Protein AF-A0A950J4X8-F1 (afdb_monomer_lite)

pLDDT: mean 84.49, std 17.17, range [33.38, 98.62]

Secondary structure (DSSP, 8-state):
-----SSHHHHHHHHTSSS----------HHHHHHHHHHHHHHHHHHHHHHHHHHHHHHHHHHHHHHHHHHHHHHHHHHHHHHHHHHHHHHHHHHHHHHHHHHHHHHHHHHHHHHHHHHHHHHHHHHHTTTS-HHHHHHT-SSHHHHHHHHHHHHHHHHHHHHHHHHHHHHHHHHHHHHHHHHHHHHHHHHHHHHHHHHHHHHHHHHHHHHHHHHHHHHHHHHHHHHHHHHHHHHHHHHHHHHHHHHHHHHHHHHHHH-

Sequence (259 aa):
MPASRRHGCRIVIALGLAFFLSTRGGNASRLTERIREEQLRVEQNHHQLQERRAALRFARLRESDLSRQLSETNSAITGVNARLGELDGQVRVNQKRLTWNQVQLSAAQATLHRHNEAYRRRLVQIYEHSDVGYLSVLFGATSFAEFVERLHDLQLVVRADQKAIAERKAAEAAVRRVQAQLEGTQIELQGLAQQQQQARSQLQGLATERQQLVDVASQQRRQVAAEVAQLEELSAQEEANLESLIAQRQAELEAERAA

Foldseek 3Di:
DDDDDDPVVVVVVVVPPPPDDDDDDDPCPPLNVVLVVLVVVLVVLVVVVVVLVVVLVVLVVVLVVLVVVLVVLVVVLVVLVVVLVVLVVVLVVLVVLLVVLVVQLVVLVVQLVVLVVVLVVVVVVCVVCVVCDLVNQLVVDPDPVSNVVSVVVVVVVVVVSVVSVVSSVVSVVSNVVSVVSNVVSVVVSVVSVVVSVVSVVVSVVSVVVSVVSVVVSVVSVVVSVVVVVVSVVVSVVSVVVSVVSVVVVVVVVVVVVVD

Radius of gyration: 51.4 Å; chains: 1; bounding box: 107×33×144 Å

Structure (mmCIF, N/CA/C/O backbone):
data_AF-A0A950J4X8-F1
#
_entry.id   AF-A0A950J4X8-F1
#
loop_
_atom_site.group_PDB
_atom_site.id
_atom_site.type_symbol
_atom_site.label_atom_id
_atom_site.label_alt_id
_atom_site.label_comp_id
_atom_site.label_asym_id
_atom_site.label_entity_id
_atom_site.label_seq_id
_atom_site.pdbx_PDB_ins_code
_atom_site.Cartn_x
_atom_site.Cartn_y
_atom_site.Cartn_z
_atom_site.occupancy
_atom_site.B_iso_or_equiv
_atom_site.auth_seq_id
_atom_site.auth_comp_id
_atom_site.auth_asym_id
_atom_site.auth_atom_id
_atom_site.pdbx_PDB_model_num
ATOM 1 N N . MET A 1 1 ? -25.326 21.287 37.892 1.00 41.34 1 MET A N 1
ATOM 2 C CA . MET A 1 1 ? -25.781 20.905 39.245 1.00 41.34 1 MET A CA 1
ATOM 3 C C . MET A 1 1 ? -27.177 20.322 39.125 1.00 41.34 1 MET A C 1
ATOM 5 O O . MET A 1 1 ? -28.035 20.991 38.568 1.00 41.34 1 MET A O 1
ATOM 9 N N . PRO A 1 2 ? -27.385 19.092 39.603 1.00 39.09 2 PRO A N 1
ATOM 10 C CA . PRO A 1 2 ? -28.453 18.911 40.576 1.00 39.09 2 PRO A CA 1
ATOM 11 C C . PRO A 1 2 ? -27.957 18.157 41.813 1.00 39.09 2 PRO A C 1
ATOM 13 O O . PRO A 1 2 ? -26.962 17.433 41.793 1.00 39.09 2 PRO A O 1
ATOM 16 N N . ALA A 1 3 ? -28.631 18.442 42.918 1.00 36.78 3 ALA A N 1
ATOM 17 C CA . ALA A 1 3 ? -28.260 18.106 44.277 1.00 36.78 3 ALA A CA 1
ATOM 18 C C . ALA A 1 3 ? -28.295 16.592 44.529 1.00 36.78 3 ALA A C 1
ATOM 20 O O . ALA A 1 3 ? -29.340 16.023 44.819 1.00 36.78 3 ALA A O 1
ATOM 21 N N . SER A 1 4 ? -27.131 15.946 44.476 1.00 47.88 4 SER A N 1
ATOM 22 C CA . SER A 1 4 ? -26.916 14.671 45.158 1.00 47.88 4 SER A CA 1
ATOM 23 C C . SER A 1 4 ? -26.187 14.940 46.475 1.00 47.88 4 SER A C 1
ATOM 25 O O . SER A 1 4 ? -25.398 15.880 46.565 1.00 47.88 4 SER A O 1
ATOM 27 N N . ARG A 1 5 ? -26.423 14.078 47.472 1.00 45.03 5 ARG A N 1
ATOM 28 C CA . ARG A 1 5 ? -25.774 14.024 48.802 1.00 45.03 5 ARG A CA 1
ATOM 29 C C . ARG A 1 5 ? -26.434 14.823 49.929 1.00 45.03 5 ARG A C 1
ATOM 31 O O . ARG A 1 5 ? -25.806 15.702 50.507 1.00 45.03 5 ARG A O 1
ATOM 38 N N . ARG A 1 6 ? -27.647 14.435 50.344 1.00 40.56 6 ARG A N 1
ATOM 39 C CA . ARG A 1 6 ? -28.092 14.624 51.749 1.00 40.56 6 ARG A CA 1
ATOM 40 C C . ARG A 1 6 ? -28.848 13.437 52.375 1.00 40.56 6 ARG A C 1
ATOM 42 O O . ARG A 1 6 ? -29.170 13.514 53.555 1.00 40.56 6 ARG A O 1
ATOM 49 N N . HIS A 1 7 ? -29.072 12.330 51.659 1.00 39.16 7 HIS A N 1
ATOM 50 C CA . HIS A 1 7 ? -29.847 11.193 52.193 1.00 39.16 7 HIS A CA 1
ATOM 51 C C . HIS A 1 7 ? -29.020 10.207 53.040 1.00 39.16 7 HIS A C 1
ATOM 53 O O . HIS A 1 7 ? -29.495 9.761 54.078 1.00 39.16 7 HIS A O 1
ATOM 59 N N . GLY A 1 8 ? -27.738 9.990 52.718 1.00 36.47 8 GLY A N 1
ATOM 60 C CA . GLY A 1 8 ? -26.879 9.061 53.474 1.00 36.47 8 GLY A CA 1
ATOM 61 C C . GLY A 1 8 ? -26.581 9.461 54.929 1.00 36.47 8 GLY A C 1
ATOM 62 O O . GLY A 1 8 ? -26.205 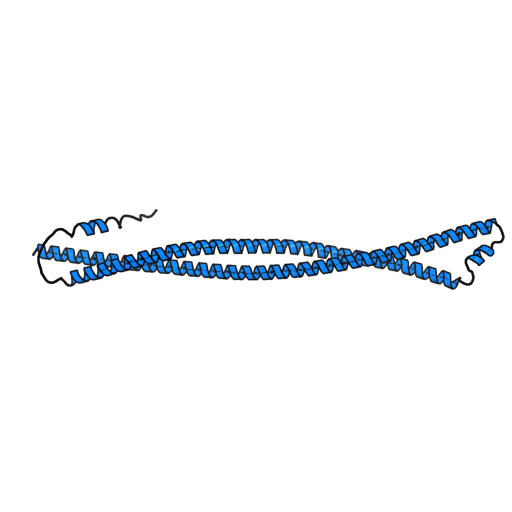8.613 55.726 1.00 36.47 8 GLY A O 1
ATOM 63 N N . CYS A 1 9 ? -26.776 10.731 55.305 1.00 36.50 9 CYS A N 1
ATOM 64 C CA . CYS A 1 9 ? -26.519 11.204 56.674 1.00 36.50 9 CYS A CA 1
ATOM 65 C C . CYS A 1 9 ? -27.763 11.136 57.580 1.00 36.50 9 CYS A C 1
ATOM 67 O O . CYS A 1 9 ? -27.643 11.189 58.798 1.00 36.50 9 CYS A O 1
ATOM 69 N N . ARG A 1 10 ? -28.969 10.999 57.010 1.00 39.78 10 ARG A N 1
ATOM 70 C CA . ARG A 1 10 ? -30.214 10.913 57.794 1.00 39.78 10 ARG A CA 1
ATOM 71 C C . ARG A 1 10 ? -30.507 9.490 58.278 1.00 39.78 10 ARG A C 1
ATOM 73 O O . ARG A 1 10 ? -31.061 9.330 59.359 1.00 39.78 10 ARG A O 1
ATOM 80 N N . ILE A 1 11 ? -30.052 8.477 57.541 1.00 44.75 11 ILE A N 1
ATOM 81 C CA . ILE A 1 11 ? -30.298 7.059 57.849 1.00 44.75 11 ILE A CA 1
ATOM 82 C C . ILE A 1 11 ? -29.459 6.584 59.051 1.00 44.75 11 ILE A C 1
ATOM 84 O O . ILE A 1 11 ? -29.978 5.916 59.941 1.00 44.75 11 ILE A O 1
ATOM 88 N N . VAL A 1 12 ? -28.196 7.016 59.167 1.00 39.81 12 VAL A N 1
ATOM 89 C CA . VAL A 1 12 ? -27.338 6.670 60.323 1.00 39.81 12 VAL A CA 1
ATOM 90 C C . VAL A 1 12 ? -27.841 7.313 61.626 1.00 39.81 12 VAL A C 1
ATOM 92 O O . VAL A 1 12 ? -27.686 6.741 62.701 1.00 39.81 12 VAL A O 1
ATOM 95 N N . ILE A 1 13 ? -28.509 8.469 61.543 1.00 40.69 13 ILE A N 1
ATOM 96 C CA . ILE A 1 13 ? -29.067 9.156 62.718 1.00 40.69 13 ILE A CA 1
ATOM 97 C C . ILE A 1 13 ? -30.374 8.488 63.191 1.00 40.69 13 ILE A C 1
ATOM 99 O O . ILE A 1 13 ? -30.638 8.463 64.391 1.00 40.69 13 ILE A O 1
ATOM 103 N N . ALA A 1 14 ? -31.149 7.867 62.293 1.00 40.12 14 ALA A N 1
ATOM 104 C CA . ALA A 1 14 ? -32.332 7.084 62.670 1.00 40.12 14 ALA A CA 1
ATOM 105 C C . ALA A 1 14 ? -31.977 5.712 63.284 1.00 40.12 14 ALA A C 1
ATOM 107 O O . ALA A 1 14 ? -32.689 5.231 64.163 1.00 40.12 14 ALA A O 1
ATOM 108 N N . LEU A 1 15 ? -30.845 5.116 62.888 1.00 44.84 15 LEU A N 1
ATOM 109 C CA . LEU A 1 15 ? -30.323 3.858 63.449 1.00 44.84 15 LEU A CA 1
ATOM 110 C C . LEU A 1 15 ? -29.831 3.986 64.906 1.00 44.84 15 LEU A C 1
ATOM 112 O O . LEU A 1 15 ? -29.863 3.009 65.649 1.00 44.84 15 LEU A O 1
ATOM 116 N N . GLY A 1 16 ? -29.409 5.178 65.342 1.00 33.38 16 GLY A N 1
ATOM 117 C CA . GLY A 1 16 ? -28.870 5.408 66.692 1.00 33.38 16 GLY A CA 1
ATOM 118 C C . GLY A 1 16 ? -29.904 5.677 67.795 1.00 33.38 16 GLY A C 1
ATOM 119 O O . GLY A 1 16 ? -29.556 5.623 68.972 1.00 33.38 16 GLY A O 1
ATOM 120 N N . LEU A 1 17 ? -31.166 5.961 67.456 1.00 41.16 17 LEU A N 1
ATOM 121 C CA . LEU A 1 17 ? -32.174 6.445 68.418 1.00 41.16 17 LEU A CA 1
ATOM 122 C C . LEU A 1 17 ? -33.178 5.384 68.903 1.00 41.16 17 LEU A C 1
ATOM 124 O O . LEU A 1 17 ? -34.035 5.696 69.724 1.00 41.16 17 LEU A O 1
ATOM 128 N N . ALA A 1 18 ? -33.053 4.128 68.464 1.00 42.84 18 ALA A N 1
ATOM 129 C CA . ALA A 1 18 ? -33.947 3.036 68.873 1.00 42.84 18 ALA A CA 1
ATOM 130 C C . ALA A 1 18 ? -33.337 2.050 69.894 1.00 42.84 18 ALA A C 1
ATOM 132 O O . ALA A 1 18 ? -33.995 1.082 70.267 1.00 42.84 18 ALA A O 1
ATOM 133 N N . PHE A 1 19 ? -32.103 2.271 70.371 1.00 43.78 19 PHE A N 1
ATOM 134 C CA . PHE A 1 19 ? -31.418 1.337 71.285 1.00 43.78 19 PHE A CA 1
ATOM 135 C C . PHE A 1 19 ? -31.607 1.640 72.786 1.00 43.78 19 PHE A C 1
ATOM 137 O O . PHE A 1 19 ? -31.024 0.969 73.632 1.00 43.78 19 PHE A O 1
ATOM 144 N N . PHE A 1 20 ? -32.433 2.618 73.165 1.00 39.16 20 PHE A N 1
ATOM 145 C CA . PHE A 1 20 ? -32.646 2.947 74.579 1.00 39.16 20 PHE A CA 1
ATOM 146 C C . PHE A 1 20 ? -34.130 2.950 74.941 1.00 39.16 20 PHE A C 1
ATOM 148 O O . PHE A 1 20 ? -34.735 4.007 75.031 1.00 39.16 20 PHE A O 1
ATOM 155 N N . LEU A 1 21 ? -34.720 1.769 75.153 1.00 37.28 21 LEU A N 1
ATOM 156 C CA . LEU A 1 21 ? -35.799 1.571 76.133 1.00 37.28 21 LEU A CA 1
ATOM 157 C C . LEU A 1 21 ? -36.045 0.074 76.367 1.00 37.28 21 LEU A C 1
ATOM 159 O O . LEU A 1 21 ? -36.398 -0.687 75.469 1.00 37.28 21 LEU A O 1
ATOM 163 N N . SER A 1 22 ? -35.801 -0.331 77.608 1.00 37.25 22 SER A N 1
ATOM 164 C CA . SER A 1 22 ? -35.822 -1.701 78.104 1.00 37.25 22 SER A CA 1
ATOM 165 C C . SER A 1 22 ? -37.237 -2.251 78.327 1.00 37.25 22 SER A C 1
ATOM 167 O O . SER A 1 22 ? -38.102 -1.557 78.853 1.00 37.25 22 SER A O 1
ATOM 169 N N . THR A 1 23 ? -37.356 -3.573 78.132 1.00 37.03 23 THR A N 1
ATOM 170 C CA . THR A 1 23 ? -38.399 -4.511 78.624 1.00 37.03 23 THR A CA 1
ATOM 171 C C . THR A 1 23 ? -39.758 -4.419 77.906 1.00 37.03 23 THR A C 1
ATOM 173 O O . THR A 1 23 ? -40.231 -3.335 77.617 1.00 37.03 23 THR A O 1
ATOM 176 N N . ARG A 1 24 ? -40.459 -5.505 77.548 1.00 39.12 24 ARG A N 1
ATOM 177 C CA . ARG A 1 24 ? -40.736 -6.765 78.264 1.00 39.12 24 ARG A CA 1
ATOM 178 C C . ARG A 1 24 ? -41.285 -7.798 77.256 1.00 39.12 24 ARG A C 1
ATOM 180 O O . ARG A 1 24 ? -41.855 -7.408 76.245 1.00 39.12 24 ARG A O 1
ATOM 187 N N . GLY A 1 25 ? -41.102 -9.096 77.518 1.00 45.22 25 GLY A N 1
ATOM 188 C CA . GLY A 1 25 ? -41.532 -10.182 76.626 1.00 45.22 25 GLY A CA 1
ATOM 189 C C . GLY A 1 25 ? -43.022 -10.132 76.268 1.00 45.22 25 GLY A C 1
ATOM 190 O O . GLY A 1 25 ? -43.878 -10.191 77.144 1.00 45.22 25 GLY A O 1
ATOM 191 N N . GLY A 1 26 ? -43.302 -10.060 74.971 1.00 38.25 26 GLY A N 1
ATOM 192 C CA . GLY A 1 26 ? -44.616 -10.178 74.350 1.00 38.25 26 GLY A CA 1
ATOM 193 C C . GLY A 1 26 ? -44.391 -10.557 72.889 1.00 38.25 26 GLY A C 1
ATOM 194 O O . GLY A 1 26 ? -43.431 -10.075 72.291 1.00 38.25 26 GLY A O 1
ATOM 195 N N . ASN A 1 27 ? -45.196 -11.488 72.367 1.00 48.16 27 ASN A N 1
ATOM 196 C CA . ASN A 1 27 ? -45.079 -12.076 71.027 1.00 48.16 27 ASN A CA 1
ATOM 197 C C . ASN A 1 27 ? -44.577 -11.065 69.988 1.00 48.16 27 ASN A C 1
ATOM 199 O O . ASN A 1 27 ? -45.189 -10.009 69.831 1.00 48.16 27 ASN A O 1
ATOM 203 N N . ALA A 1 28 ? -43.494 -11.395 69.277 1.00 52.66 28 ALA A N 1
ATOM 204 C CA . ALA A 1 28 ? -43.032 -10.586 68.156 1.00 52.66 28 ALA A CA 1
ATOM 205 C C . ALA A 1 28 ? -44.223 -10.331 67.217 1.00 52.66 28 ALA A C 1
ATOM 207 O O . ALA A 1 28 ? -44.819 -11.273 66.689 1.00 52.66 28 ALA A O 1
ATOM 208 N N . SER A 1 29 ? -44.636 -9.068 67.069 1.00 69.81 29 SER A N 1
ATOM 209 C CA . SER A 1 29 ? -45.733 -8.736 66.162 1.00 69.81 29 SER A CA 1
ATOM 210 C C . SER A 1 29 ? -45.316 -9.118 64.740 1.00 69.81 29 SER A C 1
ATOM 212 O O . SER A 1 29 ? -44.151 -8.956 64.370 1.00 69.81 29 SER A O 1
ATOM 214 N N . ARG A 1 30 ? -46.252 -9.611 63.915 1.00 78.00 30 ARG A N 1
ATOM 215 C CA . ARG A 1 30 ? -45.976 -9.986 62.510 1.00 78.00 30 ARG A CA 1
ATOM 216 C C . ARG A 1 30 ? -45.266 -8.871 61.725 1.00 78.00 30 ARG A C 1
ATOM 218 O O . ARG A 1 30 ? -44.501 -9.162 60.812 1.00 78.00 30 ARG A O 1
ATOM 225 N N . LEU A 1 31 ? -45.508 -7.607 62.085 1.00 77.50 31 LEU A N 1
ATOM 226 C CA . LEU A 1 31 ? -44.865 -6.440 61.481 1.00 77.50 31 LEU A CA 1
ATOM 227 C C . LEU A 1 31 ? -43.379 -6.318 61.861 1.00 77.50 31 LEU A C 1
ATOM 229 O O . LEU A 1 31 ? -42.562 -5.958 61.021 1.00 77.50 31 LEU A O 1
ATOM 233 N N . THR A 1 32 ? -43.014 -6.673 63.096 1.00 79.88 32 THR A N 1
ATOM 234 C CA . THR A 1 32 ? -41.618 -6.657 63.564 1.00 79.88 32 THR A CA 1
ATOM 235 C C . THR A 1 32 ? -40.780 -7.713 62.839 1.00 79.88 32 THR A C 1
ATOM 237 O O . THR A 1 32 ? -39.649 -7.432 62.450 1.00 79.88 32 THR A O 1
ATOM 240 N N . GLU A 1 33 ? -41.351 -8.894 62.586 1.00 84.75 33 GLU A N 1
ATOM 241 C CA . GLU A 1 33 ? -40.681 -9.945 61.808 1.00 84.75 33 GLU A CA 1
ATOM 242 C C . GLU A 1 33 ? -40.478 -9.520 60.343 1.00 84.75 33 GLU A C 1
ATOM 244 O O . GLU A 1 33 ? -39.385 -9.669 59.803 1.00 84.75 33 GLU A O 1
ATOM 249 N N . ARG A 1 34 ? -41.487 -8.882 59.727 1.00 83.56 34 ARG A N 1
ATOM 250 C CA . ARG A 1 34 ? -41.388 -8.316 58.368 1.00 83.56 34 ARG A CA 1
ATOM 251 C C . ARG A 1 34 ? -40.330 -7.224 58.240 1.00 83.56 34 ARG A C 1
ATOM 253 O O . ARG A 1 34 ? -39.606 -7.202 57.252 1.00 83.56 34 ARG A O 1
ATOM 260 N N . ILE A 1 35 ? -40.231 -6.325 59.222 1.00 82.75 35 ILE A N 1
ATOM 261 C CA . ILE A 1 35 ? -39.172 -5.303 59.250 1.00 82.75 35 ILE A CA 1
ATOM 262 C C . ILE A 1 35 ? -37.802 -5.976 59.301 1.00 82.75 35 ILE A C 1
ATOM 264 O O . ILE A 1 35 ? -36.888 -5.545 58.609 1.00 82.75 35 ILE A O 1
ATOM 268 N N . ARG A 1 36 ? -37.659 -7.047 60.086 1.00 86.38 36 ARG A N 1
ATOM 269 C CA . ARG A 1 36 ? -36.400 -7.785 60.214 1.00 86.38 36 ARG A CA 1
ATOM 270 C C . ARG A 1 36 ? -36.016 -8.507 58.920 1.00 86.38 36 ARG A C 1
ATOM 272 O O . ARG A 1 36 ? -34.855 -8.456 58.526 1.00 86.38 36 ARG A O 1
ATOM 279 N N . GLU A 1 37 ? -36.982 -9.132 58.247 1.00 87.06 37 GLU A N 1
ATOM 280 C CA . GLU A 1 37 ? -36.783 -9.719 56.915 1.00 87.06 37 GLU A CA 1
ATOM 281 C C . GLU A 1 37 ? -36.373 -8.665 55.882 1.00 87.06 37 GLU A C 1
ATOM 283 O O . GLU A 1 37 ? -35.403 -8.878 55.159 1.00 87.06 37 GLU A O 1
ATOM 288 N N . GLU A 1 38 ? -37.062 -7.520 55.822 1.00 82.19 38 GLU A N 1
ATOM 289 C CA . GLU A 1 38 ? -36.707 -6.455 54.876 1.00 82.19 38 GLU A CA 1
ATOM 290 C C . GLU A 1 38 ? -35.364 -5.793 55.210 1.00 82.19 38 GLU A C 1
ATOM 292 O O . GLU A 1 38 ? -34.608 -5.460 54.305 1.00 82.19 38 GLU A O 1
ATOM 297 N N . GLN A 1 39 ? -34.990 -5.677 56.488 1.00 81.62 39 GLN A N 1
ATOM 298 C CA . GLN A 1 39 ? -33.644 -5.237 56.874 1.00 81.62 39 GLN A CA 1
ATOM 299 C C . GLN A 1 39 ? -32.563 -6.186 56.350 1.00 81.62 39 GLN A C 1
ATOM 301 O O . GLN A 1 39 ? -31.569 -5.725 55.791 1.00 81.62 39 GLN A O 1
ATOM 306 N N . LEU A 1 40 ? -32.770 -7.500 56.486 1.00 87.69 40 LEU A N 1
ATOM 307 C CA . LEU A 1 40 ? -31.851 -8.503 55.945 1.00 87.69 40 LEU A CA 1
ATOM 308 C C . LEU A 1 40 ? -31.780 -8.437 54.415 1.00 87.69 40 LEU A C 1
ATOM 310 O O . LEU A 1 40 ? -30.692 -8.571 53.859 1.00 87.69 40 LEU A O 1
ATOM 314 N N . ARG A 1 41 ? -32.907 -8.203 53.729 1.00 83.62 41 ARG A N 1
ATOM 315 C CA . ARG A 1 41 ? -32.927 -8.018 52.268 1.00 83.62 41 ARG A CA 1
ATOM 316 C C . ARG A 1 41 ? -32.150 -6.784 51.838 1.00 83.62 41 ARG A C 1
ATOM 318 O O . ARG A 1 41 ? -31.281 -6.907 50.983 1.00 83.62 41 ARG A O 1
ATOM 325 N N . VAL A 1 42 ? -32.381 -5.641 52.483 1.00 82.12 42 VAL A N 1
ATOM 326 C CA . VAL A 1 42 ? -31.643 -4.401 52.208 1.00 82.12 42 VAL A CA 1
ATOM 327 C C . VAL A 1 42 ? -30.146 -4.588 52.461 1.00 82.12 42 VAL A C 1
ATOM 329 O O . VAL A 1 42 ? -29.331 -4.138 51.659 1.00 82.12 42 VAL A O 1
ATOM 332 N N . GLU A 1 43 ? -29.752 -5.287 53.528 1.00 84.38 43 GLU A N 1
ATOM 333 C CA . GLU A 1 43 ? -28.340 -5.569 53.818 1.00 84.38 43 GLU A CA 1
ATOM 334 C C . GLU A 1 43 ? -27.707 -6.494 52.761 1.00 84.38 43 GLU A C 1
ATOM 336 O O . GLU A 1 43 ? -26.610 -6.215 52.264 1.00 84.38 43 GLU A O 1
ATOM 341 N N . GLN A 1 44 ? -28.418 -7.549 52.346 1.00 84.00 44 GLN A N 1
ATOM 342 C CA . GLN A 1 44 ? -27.997 -8.433 51.252 1.00 84.00 44 GLN A CA 1
ATOM 343 C C . GLN A 1 44 ? -27.872 -7.681 49.925 1.00 84.00 44 GLN A C 1
ATOM 345 O O . GLN A 1 44 ? -26.870 -7.838 49.224 1.00 84.00 44 GLN A O 1
ATOM 350 N N . ASN A 1 45 ? -28.850 -6.840 49.592 1.00 81.31 45 ASN A N 1
ATOM 351 C CA . ASN A 1 45 ? -28.820 -6.014 48.395 1.00 81.31 45 ASN A CA 1
ATOM 352 C C . ASN A 1 45 ? -27.644 -5.036 48.460 1.00 81.31 45 ASN A C 1
ATOM 354 O O . ASN A 1 45 ? -26.869 -4.949 47.515 1.00 81.31 45 ASN A O 1
ATOM 358 N N . HIS A 1 46 ? -27.392 -4.406 49.611 1.00 78.69 46 HIS A N 1
ATOM 359 C CA . HIS A 1 46 ? -26.245 -3.519 49.789 1.00 78.69 46 HIS A CA 1
ATOM 360 C C . HIS A 1 46 ? -24.907 -4.235 49.557 1.00 78.69 46 HIS A C 1
ATOM 362 O O . HIS A 1 46 ? -24.023 -3.689 48.889 1.00 78.69 46 HIS A O 1
ATOM 368 N N . HIS A 1 47 ? -24.764 -5.470 50.048 1.00 85.50 47 HIS A N 1
ATOM 369 C CA . HIS A 1 47 ? -23.589 -6.298 49.775 1.00 85.50 47 HIS A CA 1
ATOM 370 C C . HIS A 1 47 ? -23.447 -6.597 48.274 1.00 85.50 47 HIS A C 1
ATOM 372 O O . HIS A 1 47 ? -22.390 -6.347 47.689 1.00 85.50 47 HIS A O 1
ATOM 378 N N . GLN A 1 48 ? -24.524 -7.042 47.619 1.00 80.31 48 GLN A N 1
ATOM 379 C CA . GLN A 1 48 ? -24.540 -7.280 46.171 1.00 80.31 48 GLN A CA 1
ATOM 380 C C . GLN A 1 48 ? -24.200 -6.009 45.381 1.00 80.31 48 GLN A C 1
ATOM 382 O O . GLN A 1 48 ? -23.447 -6.054 44.409 1.00 80.31 48 GLN A O 1
ATOM 387 N N . LEU A 1 49 ? -24.687 -4.850 45.815 1.00 79.00 49 LEU A N 1
ATOM 388 C CA . LEU A 1 49 ? -24.442 -3.561 45.179 1.00 79.00 49 LEU A CA 1
ATOM 389 C C . LEU A 1 49 ? -22.974 -3.139 45.330 1.00 79.00 49 LEU A C 1
ATOM 391 O O . LEU A 1 49 ? -22.389 -2.588 44.394 1.00 79.00 49 LEU A O 1
ATOM 395 N N . GLN A 1 50 ? -22.332 -3.439 46.463 1.00 82.81 50 GLN A N 1
ATOM 396 C CA . GLN A 1 50 ? -20.892 -3.234 46.644 1.00 82.81 50 GLN A CA 1
ATOM 397 C C . GLN A 1 50 ? -20.053 -4.143 45.734 1.00 82.81 50 GLN A C 1
ATOM 399 O O . GLN A 1 50 ? -19.134 -3.647 45.069 1.00 82.81 50 GLN A O 1
ATOM 404 N N . GLU A 1 51 ? -20.384 -5.433 45.645 1.00 84.00 51 GLU A N 1
ATOM 405 C CA . GLU A 1 51 ? -19.723 -6.381 44.736 1.00 84.00 51 GLU A CA 1
ATOM 406 C C . GLU A 1 51 ? -19.884 -5.957 43.272 1.00 84.00 51 GLU A C 1
ATOM 408 O O . GLU A 1 51 ? -18.912 -5.888 42.514 1.00 84.00 51 GLU A O 1
ATOM 413 N N . ARG A 1 52 ? -21.098 -5.568 42.876 1.00 79.81 52 ARG A N 1
ATOM 414 C CA . ARG A 1 52 ? -21.400 -5.093 41.521 1.00 79.81 52 ARG A CA 1
ATOM 415 C C . ARG A 1 52 ? -20.706 -3.775 41.210 1.00 79.81 52 ARG A C 1
ATOM 417 O O . ARG A 1 52 ? -20.157 -3.620 40.122 1.00 79.81 52 ARG A O 1
ATOM 424 N N . ARG A 1 53 ? -20.606 -2.852 42.172 1.00 77.69 53 ARG A N 1
ATOM 425 C CA . ARG A 1 53 ? -19.778 -1.639 42.034 1.00 77.69 53 ARG A CA 1
ATOM 426 C C . ARG A 1 53 ? -18.301 -1.973 41.840 1.00 77.69 53 ARG A C 1
ATOM 428 O O . ARG A 1 53 ? -17.619 -1.251 41.114 1.00 77.69 53 ARG A O 1
ATOM 435 N N . ALA A 1 54 ? -17.789 -3.034 42.463 1.00 84.06 54 ALA A N 1
ATOM 436 C CA . ALA A 1 54 ? -16.430 -3.505 42.209 1.00 84.06 54 ALA A CA 1
ATOM 437 C C . ALA A 1 54 ? -16.288 -4.073 40.790 1.00 84.06 54 ALA A C 1
ATOM 439 O O . ALA A 1 54 ? -15.394 -3.640 40.062 1.00 84.06 54 ALA A O 1
ATOM 440 N N . ALA A 1 55 ? -17.204 -4.946 40.362 1.00 80.44 55 ALA A N 1
ATOM 441 C CA . ALA A 1 55 ? -17.252 -5.472 38.996 1.00 80.44 55 ALA A CA 1
ATOM 442 C C . ALA A 1 55 ? -17.329 -4.349 37.944 1.00 80.44 55 ALA A C 1
ATOM 444 O O . ALA A 1 55 ? -16.638 -4.390 36.928 1.00 80.44 55 ALA A O 1
ATOM 445 N N . LEU A 1 56 ? -18.075 -3.283 38.234 1.00 79.38 56 LEU A N 1
ATOM 446 C CA . LEU A 1 56 ? -18.177 -2.104 37.382 1.00 79.38 56 LEU A CA 1
ATOM 447 C C . LEU A 1 56 ? -16.859 -1.340 37.246 1.00 79.38 56 LEU A C 1
ATOM 449 O O . LEU A 1 56 ? -16.526 -0.863 36.162 1.00 79.38 56 LEU A O 1
ATOM 453 N N . ARG A 1 57 ? -16.085 -1.218 38.332 1.00 82.12 57 ARG A N 1
ATOM 454 C CA . ARG A 1 57 ? -14.742 -0.624 38.261 1.00 82.12 57 ARG A CA 1
ATOM 455 C C . ARG A 1 57 ? -13.847 -1.433 37.325 1.00 82.12 57 ARG A C 1
ATOM 457 O O . ARG A 1 57 ? -13.171 -0.840 36.489 1.00 82.12 57 ARG A O 1
ATOM 464 N N . PHE A 1 58 ? -13.893 -2.763 37.404 1.00 83.19 58 PHE A N 1
ATOM 465 C CA . PHE A 1 58 ? -13.167 -3.630 36.472 1.00 83.19 58 PHE A CA 1
ATOM 466 C C . PHE A 1 58 ? -13.664 -3.491 35.030 1.00 83.19 58 PHE A C 1
ATOM 468 O O . PHE A 1 58 ? -12.852 -3.444 34.108 1.00 83.19 58 PHE A O 1
ATOM 475 N N . ALA A 1 59 ? -14.975 -3.367 34.819 1.00 83.19 59 ALA A N 1
ATOM 476 C CA . ALA A 1 59 ? -15.540 -3.141 33.494 1.00 83.19 59 ALA A CA 1
ATOM 477 C C . ALA A 1 59 ? -15.079 -1.803 32.885 1.00 83.19 59 ALA A C 1
ATOM 479 O O . ALA A 1 59 ? -14.699 -1.767 31.719 1.00 83.19 59 ALA A O 1
ATOM 480 N N . ARG A 1 60 ? -15.005 -0.727 33.682 1.00 80.94 60 ARG A N 1
ATOM 481 C CA . ARG A 1 60 ? -14.454 0.572 33.244 1.00 80.94 60 ARG A CA 1
ATOM 482 C C . ARG A 1 60 ? -12.973 0.495 32.871 1.00 80.94 60 ARG A C 1
ATOM 484 O O . ARG A 1 60 ? -12.548 1.130 31.912 1.00 80.94 60 ARG A O 1
ATOM 491 N N . LEU A 1 61 ? -12.180 -0.288 33.607 1.00 87.44 61 LEU A N 1
ATOM 492 C CA . LEU A 1 61 ? -10.777 -0.525 33.248 1.00 87.44 61 LEU A CA 1
ATOM 493 C C . LEU A 1 61 ? -10.660 -1.273 31.913 1.00 87.44 61 LEU A C 1
ATOM 495 O O . LEU A 1 61 ? -9.833 -0.904 31.083 1.00 87.44 61 LEU A O 1
ATOM 499 N N . ARG A 1 62 ? -11.518 -2.273 31.673 1.00 87.44 62 ARG A N 1
ATOM 500 C CA . ARG A 1 62 ? -11.585 -2.968 30.376 1.00 87.44 62 ARG A CA 1
ATOM 501 C C . ARG A 1 62 ? -12.001 -2.037 29.241 1.00 87.44 62 ARG A C 1
ATOM 503 O O . ARG A 1 62 ? -11.407 -2.105 28.175 1.00 87.44 62 ARG A O 1
ATOM 510 N N . GLU A 1 63 ? -12.960 -1.142 29.466 1.00 86.62 63 GLU A N 1
ATOM 511 C CA . GLU A 1 63 ? -13.358 -0.134 28.475 1.00 86.62 63 GLU A CA 1
ATOM 512 C C . GLU A 1 63 ? -12.187 0.793 28.109 1.00 86.62 63 GLU A C 1
ATOM 514 O O . GLU A 1 63 ? -11.954 1.067 26.932 1.00 86.62 63 GLU A O 1
ATOM 519 N N . SER A 1 64 ? -11.402 1.225 29.103 1.00 89.12 64 SER A N 1
ATOM 520 C CA . SER A 1 64 ? -10.182 2.003 28.864 1.00 89.12 64 SER A CA 1
ATOM 521 C C . SER A 1 64 ? -9.162 1.230 28.024 1.00 89.12 64 SER A C 1
ATOM 523 O O . SER A 1 64 ? -8.541 1.812 27.135 1.00 89.12 64 SER A O 1
ATOM 525 N N . ASP A 1 65 ? -8.977 -0.064 28.291 1.00 92.88 65 ASP A N 1
ATOM 526 C CA . ASP A 1 65 ? -8.060 -0.898 27.514 1.00 92.88 65 ASP A CA 1
ATOM 527 C C . ASP A 1 65 ? -8.552 -1.109 26.074 1.00 92.88 65 ASP A C 1
ATOM 529 O O . ASP A 1 65 ? -7.785 -0.927 25.134 1.00 92.88 65 ASP A O 1
ATOM 533 N N . LEU A 1 66 ? -9.847 -1.374 25.875 1.00 93.81 66 LEU A N 1
ATOM 534 C CA . LEU A 1 66 ? -10.450 -1.470 24.540 1.00 93.81 66 LEU A CA 1
ATOM 535 C C . LEU A 1 66 ? -10.328 -0.161 23.753 1.00 93.81 66 LEU A C 1
ATOM 537 O O . LEU A 1 66 ? -10.060 -0.184 22.555 1.00 93.81 66 LEU A O 1
ATOM 541 N N . SER A 1 67 ? -10.490 0.986 24.416 1.00 91.69 67 SER A N 1
ATOM 542 C CA . SER A 1 67 ? -10.292 2.302 23.799 1.00 91.69 67 SER A CA 1
ATOM 543 C C . SER A 1 67 ? -8.844 2.498 23.334 1.00 91.69 67 SER A C 1
ATOM 545 O O . SER A 1 67 ? -8.602 2.966 22.217 1.00 91.69 67 SER A O 1
ATOM 547 N N . ARG A 1 68 ? -7.870 2.072 24.150 1.00 96.38 68 ARG A N 1
ATOM 548 C CA . ARG A 1 68 ? -6.449 2.073 23.778 1.00 96.38 68 ARG A CA 1
ATOM 549 C C . ARG A 1 68 ? -6.196 1.169 22.569 1.00 96.38 68 ARG A C 1
ATOM 551 O O . ARG A 1 68 ? -5.611 1.638 21.597 1.00 96.38 68 ARG A O 1
ATOM 558 N N . GLN A 1 69 ? -6.691 -0.069 22.595 1.00 96.88 69 GLN A N 1
ATOM 559 C CA . GLN A 1 69 ? -6.562 -1.010 21.477 1.00 96.88 69 GLN A CA 1
ATOM 560 C C . GLN A 1 69 ? -7.182 -0.441 20.191 1.00 96.88 69 GLN A C 1
ATOM 562 O O . GLN A 1 69 ? -6.533 -0.426 19.152 1.00 96.88 69 GLN A O 1
ATOM 567 N N . LEU A 1 70 ? -8.384 0.146 20.259 1.00 96.75 70 LEU A N 1
ATOM 568 C CA . LEU A 1 70 ? -9.015 0.816 19.114 1.00 96.75 70 LEU A CA 1
ATOM 569 C C . LEU A 1 70 ? -8.163 1.963 18.555 1.00 96.75 70 LEU A C 1
ATOM 571 O O . LEU A 1 70 ? -8.075 2.127 17.337 1.00 96.75 70 LEU A O 1
ATOM 575 N N . SER A 1 71 ? -7.547 2.768 19.422 1.00 97.25 71 SER A N 1
ATOM 576 C CA . SER A 1 71 ? -6.641 3.847 19.013 1.00 97.25 71 SER A CA 1
ATOM 577 C C . SER A 1 71 ? -5.398 3.309 18.293 1.00 97.25 71 SER A C 1
ATOM 579 O O . SER A 1 71 ? -5.013 3.824 17.239 1.00 97.25 71 SER A O 1
ATOM 581 N N . GLU A 1 72 ? -4.812 2.230 18.814 1.00 98.00 72 GLU A N 1
ATOM 582 C CA . GLU A 1 72 ? -3.664 1.542 18.217 1.00 98.00 72 GLU A CA 1
ATOM 583 C C . GLU A 1 72 ? -4.025 0.947 16.850 1.00 98.00 72 GLU A C 1
ATOM 585 O O . GLU A 1 72 ? -3.343 1.231 15.862 1.00 98.00 72 GLU A O 1
ATOM 590 N N . THR A 1 73 ? -5.148 0.229 16.742 1.00 98.25 73 THR A N 1
ATOM 591 C CA . THR A 1 73 ? -5.640 -0.325 15.471 1.00 98.25 73 THR A CA 1
ATOM 592 C C . THR A 1 73 ? -5.932 0.782 14.453 1.00 98.25 73 THR A C 1
ATOM 594 O O . THR A 1 73 ? -5.548 0.670 13.290 1.00 98.25 73 THR A O 1
ATOM 597 N N . ASN A 1 74 ? -6.553 1.895 14.862 1.00 97.56 74 ASN A N 1
ATOM 598 C CA . ASN A 1 74 ? -6.799 3.040 13.973 1.00 97.56 74 ASN A CA 1
ATOM 599 C C . ASN A 1 74 ? -5.501 3.710 13.496 1.00 97.56 74 ASN A C 1
ATOM 601 O O . ASN A 1 74 ? -5.399 4.119 12.333 1.00 97.56 74 ASN A O 1
ATOM 605 N N . SER A 1 75 ? -4.497 3.801 14.368 1.00 98.38 75 SER A N 1
ATOM 606 C CA . SER A 1 75 ? -3.171 4.307 14.005 1.00 98.38 75 SER A CA 1
ATOM 607 C C . SER A 1 75 ? -2.488 3.376 13.003 1.00 98.38 75 SER A C 1
ATOM 609 O O . SER A 1 75 ? -1.970 3.842 11.988 1.00 98.38 75 SER A O 1
ATOM 611 N N . ALA A 1 76 ? -2.570 2.060 13.217 1.00 98.38 76 ALA A N 1
ATOM 612 C CA . ALA A 1 76 ? -2.062 1.062 12.282 1.00 98.38 76 ALA A CA 1
ATOM 613 C C . ALA A 1 76 ? -2.762 1.146 10.913 1.00 98.38 76 ALA A C 1
ATOM 615 O O . ALA A 1 76 ? -2.088 1.170 9.885 1.00 98.38 76 ALA A O 1
ATOM 616 N N . ILE A 1 77 ? -4.095 1.281 10.885 1.00 98.50 77 ILE A N 1
ATOM 617 C CA . ILE A 1 77 ? -4.879 1.497 9.655 1.00 98.50 77 ILE A CA 1
ATOM 618 C C . ILE A 1 77 ? -4.388 2.742 8.910 1.00 98.50 77 ILE A C 1
ATOM 620 O O . ILE A 1 77 ? -4.170 2.700 7.698 1.00 98.50 77 ILE A O 1
ATOM 624 N N . THR A 1 78 ? -4.183 3.847 9.628 1.00 98.50 78 THR A N 1
ATOM 625 C CA . THR A 1 78 ? -3.689 5.102 9.044 1.00 98.50 78 THR A CA 1
ATOM 626 C C . THR A 1 78 ? -2.294 4.920 8.446 1.00 98.50 78 THR A C 1
ATOM 628 O O . THR A 1 78 ? -2.053 5.343 7.316 1.00 98.50 78 THR A O 1
ATOM 631 N N . GLY A 1 79 ? -1.398 4.226 9.154 1.00 98.50 79 GLY A N 1
ATOM 632 C CA . GLY A 1 79 ? -0.058 3.904 8.663 1.00 98.50 79 GLY A CA 1
ATOM 633 C C . GLY A 1 79 ? -0.071 3.029 7.405 1.00 98.50 79 GLY A C 1
ATOM 634 O O . GLY A 1 79 ? 0.633 3.323 6.439 1.00 98.50 79 GLY A O 1
ATOM 635 N N . VAL A 1 80 ? -0.914 1.993 7.368 1.00 98.38 80 VAL A N 1
ATOM 636 C CA . VAL A 1 80 ? -1.064 1.125 6.186 1.00 98.38 80 VAL A CA 1
ATOM 637 C C . VAL A 1 80 ? -1.633 1.901 4.995 1.00 98.38 80 VAL A C 1
ATOM 639 O O . VAL A 1 80 ? -1.138 1.748 3.878 1.00 98.38 80 VAL A O 1
ATOM 642 N N . ASN A 1 81 ? -2.611 2.783 5.213 1.00 98.25 81 ASN A N 1
ATOM 643 C CA . ASN A 1 81 ? -3.154 3.643 4.158 1.00 98.25 81 ASN A CA 1
ATOM 644 C C . ASN A 1 81 ? -2.112 4.630 3.611 1.00 98.25 81 ASN A C 1
ATOM 646 O O . ASN A 1 81 ? -2.029 4.815 2.397 1.00 98.25 81 ASN A O 1
ATOM 650 N N . ALA A 1 82 ? -1.285 5.225 4.475 1.00 98.44 82 ALA A N 1
ATOM 651 C CA . ALA A 1 82 ? -0.186 6.088 4.041 1.00 98.44 82 ALA A CA 1
ATOM 652 C C . ALA A 1 82 ? 0.821 5.316 3.172 1.00 98.44 82 ALA A C 1
ATOM 654 O O . ALA A 1 82 ? 1.192 5.782 2.093 1.00 98.44 82 ALA A O 1
ATOM 655 N N . ARG A 1 83 ? 1.185 4.095 3.588 1.00 98.12 83 ARG A N 1
ATOM 656 C CA . ARG A 1 83 ? 2.053 3.203 2.808 1.00 98.12 83 ARG A CA 1
ATOM 657 C C . ARG A 1 83 ? 1.439 2.831 1.457 1.00 98.12 83 ARG A C 1
ATOM 659 O O . ARG A 1 83 ? 2.148 2.823 0.457 1.00 98.12 83 ARG A O 1
ATOM 666 N N . LEU A 1 84 ? 0.136 2.551 1.396 1.00 98.44 84 LEU A N 1
ATOM 667 C CA . LEU A 1 84 ? -0.564 2.321 0.125 1.00 98.44 84 LEU A CA 1
ATOM 668 C C . LEU A 1 84 ? -0.483 3.545 -0.795 1.00 98.44 84 LEU A C 1
ATOM 670 O O . LEU A 1 84 ? -0.195 3.391 -1.979 1.00 98.44 84 LEU A O 1
ATOM 674 N N . GLY A 1 85 ? -0.656 4.753 -0.253 1.00 98.25 85 GLY A N 1
ATOM 675 C CA . GLY A 1 85 ? -0.500 5.995 -1.013 1.00 98.25 85 GLY A CA 1
ATOM 676 C C . GLY A 1 85 ? 0.912 6.186 -1.581 1.00 98.25 85 GLY A C 1
ATOM 677 O O . GLY A 1 85 ? 1.066 6.617 -2.728 1.00 98.25 85 GLY A O 1
ATOM 678 N N . GLU A 1 86 ? 1.942 5.825 -0.812 1.00 98.44 86 GLU A N 1
ATOM 679 C CA . GLU A 1 86 ? 3.332 5.832 -1.275 1.00 98.44 86 GLU A CA 1
ATOM 680 C C . GLU A 1 86 ? 3.561 4.812 -2.400 1.00 98.44 86 GLU A C 1
ATOM 682 O O . GLU A 1 86 ? 4.080 5.173 -3.460 1.00 98.44 86 GLU A O 1
ATOM 687 N N . LEU A 1 87 ? 3.115 3.565 -2.210 1.00 98.56 87 LEU A N 1
ATOM 688 C CA . LEU A 1 87 ? 3.212 2.504 -3.217 1.00 98.56 87 LEU A CA 1
ATOM 689 C C . LEU A 1 87 ? 2.502 2.898 -4.518 1.00 98.56 87 LEU A C 1
ATOM 691 O O . LEU A 1 87 ? 3.068 2.738 -5.597 1.00 98.56 87 LEU A O 1
ATOM 695 N N . ASP A 1 88 ? 1.312 3.496 -4.437 1.00 98.12 88 ASP A N 1
ATOM 696 C CA . ASP A 1 88 ? 0.594 4.019 -5.604 1.00 98.12 88 ASP A CA 1
ATOM 697 C C . ASP A 1 88 ? 1.399 5.113 -6.325 1.00 98.12 88 ASP A C 1
ATOM 699 O O . ASP A 1 88 ? 1.404 5.194 -7.558 1.00 98.12 88 ASP A O 1
ATOM 703 N N . GLY A 1 89 ? 2.100 5.964 -5.571 1.00 98.50 89 GLY A N 1
ATOM 704 C CA . GLY A 1 89 ? 3.036 6.948 -6.114 1.00 98.50 89 GLY A CA 1
ATOM 705 C C . GLY A 1 89 ? 4.180 6.296 -6.885 1.00 98.50 89 GLY A C 1
ATOM 706 O O . GLY A 1 89 ? 4.438 6.666 -8.035 1.00 98.50 89 GLY A O 1
ATOM 707 N N . GLN A 1 90 ? 4.816 5.289 -6.288 1.00 98.44 90 GLN A N 1
ATOM 708 C CA . GLN A 1 90 ? 5.896 4.532 -6.915 1.00 98.44 90 GLN A CA 1
ATOM 709 C C . GLN A 1 90 ? 5.413 3.808 -8.180 1.00 98.44 90 GLN A C 1
ATOM 711 O O . GLN A 1 90 ? 6.089 3.870 -9.208 1.00 98.44 90 GLN A O 1
ATOM 716 N N . VAL A 1 91 ? 4.220 3.204 -8.165 1.00 98.44 91 VAL A N 1
ATOM 717 C CA . VAL A 1 91 ? 3.611 2.576 -9.350 1.00 98.44 91 VAL A CA 1
ATOM 718 C C . VAL A 1 91 ? 3.416 3.595 -10.472 1.00 98.44 91 VAL A C 1
ATOM 720 O O . VAL A 1 91 ? 3.806 3.328 -11.607 1.00 98.44 91 VAL A O 1
ATOM 723 N N . ARG A 1 92 ? 2.894 4.797 -10.186 1.00 98.38 92 ARG A N 1
ATOM 724 C CA . ARG A 1 92 ? 2.721 5.846 -11.212 1.00 98.38 92 ARG A CA 1
ATOM 725 C C . ARG A 1 92 ? 4.046 6.279 -11.839 1.00 98.38 92 ARG A C 1
ATOM 727 O O . ARG A 1 92 ? 4.108 6.479 -13.053 1.00 98.38 92 ARG A O 1
ATOM 734 N N . VAL A 1 93 ? 5.096 6.442 -11.035 1.00 98.25 93 VAL A N 1
ATOM 735 C CA . VAL A 1 93 ? 6.436 6.798 -11.532 1.00 98.25 93 VAL A CA 1
ATOM 736 C C . VAL A 1 93 ? 6.993 5.683 -12.417 1.00 98.25 93 VAL A C 1
ATOM 738 O O . VAL A 1 93 ? 7.447 5.952 -13.531 1.00 98.25 93 VAL A O 1
ATOM 741 N N . ASN A 1 94 ? 6.899 4.434 -11.965 1.00 98.00 94 ASN A N 1
ATOM 742 C CA . ASN A 1 94 ? 7.355 3.271 -12.718 1.00 98.00 94 ASN A CA 1
ATOM 743 C C . ASN A 1 94 ? 6.577 3.073 -14.022 1.00 98.00 94 ASN A C 1
ATOM 745 O O . ASN A 1 94 ? 7.183 2.787 -15.049 1.00 98.00 94 ASN A O 1
ATOM 749 N N . GLN A 1 95 ? 5.265 3.321 -14.028 1.00 97.69 95 GLN A N 1
ATOM 750 C CA . GLN A 1 95 ? 4.454 3.249 -15.241 1.00 97.69 95 GLN A CA 1
ATOM 751 C C . GLN A 1 95 ? 4.885 4.297 -16.274 1.00 97.69 95 GLN A C 1
ATOM 753 O O . GLN A 1 95 ? 5.009 3.987 -17.456 1.00 97.69 95 GLN A O 1
ATOM 758 N N . LYS A 1 96 ? 5.183 5.530 -15.840 1.00 98.00 96 LYS A N 1
ATOM 759 C CA . LYS A 1 96 ? 5.741 6.561 -16.732 1.00 98.00 96 LYS A CA 1
ATOM 760 C C . LYS A 1 96 ? 7.101 6.146 -17.286 1.00 98.00 96 LYS A C 1
ATOM 762 O O . LYS A 1 96 ? 7.357 6.327 -18.476 1.00 98.00 96 LYS A O 1
ATOM 767 N N . ARG A 1 97 ? 7.962 5.571 -16.441 1.00 97.44 97 ARG A N 1
ATOM 768 C CA . ARG A 1 97 ? 9.275 5.066 -16.857 1.00 97.44 97 ARG A CA 1
ATOM 769 C C . ARG A 1 97 ? 9.149 3.910 -17.847 1.00 97.44 97 ARG A C 1
ATOM 771 O O . ARG A 1 97 ? 9.903 3.869 -18.812 1.00 97.44 97 ARG A O 1
ATOM 778 N N . LEU A 1 98 ? 8.172 3.024 -17.662 1.00 97.38 98 LEU A N 1
ATOM 779 C CA . LEU A 1 98 ? 7.872 1.938 -18.590 1.00 97.38 98 LEU A CA 1
ATOM 780 C C . LEU A 1 98 ? 7.495 2.485 -19.972 1.00 97.38 98 LEU A C 1
ATOM 782 O O . LEU A 1 98 ? 8.109 2.095 -20.963 1.00 97.38 98 LEU A O 1
ATOM 786 N N . THR A 1 99 ? 6.555 3.434 -20.034 1.00 97.56 99 THR A N 1
ATOM 787 C CA . THR A 1 99 ? 6.161 4.088 -21.293 1.00 97.56 99 THR A CA 1
ATOM 788 C C . THR A 1 99 ? 7.348 4.787 -21.954 1.00 97.56 99 THR A C 1
ATOM 790 O O . THR A 1 99 ? 7.561 4.658 -23.159 1.00 97.56 99 THR A O 1
ATOM 793 N N . TRP A 1 100 ? 8.165 5.498 -21.173 1.00 96.44 100 TRP A N 1
ATOM 794 C CA . TRP A 1 100 ? 9.373 6.141 -21.687 1.00 96.44 100 TRP A CA 1
ATOM 795 C C . TRP A 1 100 ? 10.365 5.127 -22.269 1.00 96.44 100 TRP A C 1
ATOM 797 O O . TRP A 1 100 ? 10.839 5.304 -23.390 1.00 96.44 100 TRP A O 1
ATOM 807 N N . ASN A 1 101 ? 10.632 4.030 -21.556 1.00 96.12 101 ASN A N 1
ATOM 808 C CA . ASN A 1 101 ? 11.528 2.972 -22.018 1.00 96.12 101 ASN A CA 1
ATOM 809 C C . ASN A 1 101 ? 11.005 2.301 -23.297 1.00 96.12 101 ASN A C 1
ATOM 811 O O . ASN A 1 101 ? 11.802 1.976 -24.171 1.00 96.12 101 ASN A O 1
ATOM 815 N N . GLN A 1 102 ? 9.688 2.142 -23.456 1.00 97.31 102 GLN A N 1
ATOM 816 C CA . GLN A 1 102 ? 9.084 1.626 -24.693 1.00 97.31 102 GLN A CA 1
ATOM 817 C C . GLN A 1 102 ? 9.329 2.560 -25.888 1.00 97.31 102 GLN A C 1
ATOM 819 O O . GLN A 1 102 ? 9.711 2.098 -26.964 1.00 97.31 102 GLN A O 1
ATOM 824 N N . VAL A 1 103 ? 9.181 3.876 -25.697 1.00 98.06 103 VAL A N 1
ATOM 825 C CA . VAL A 1 103 ? 9.493 4.874 -26.737 1.00 98.06 103 VAL A CA 1
ATOM 826 C C . VAL A 1 103 ? 10.981 4.841 -27.091 1.00 98.06 103 VAL A C 1
ATOM 828 O O . VAL A 1 103 ? 11.338 4.789 -28.270 1.00 98.06 103 VAL A O 1
ATOM 831 N N . GLN A 1 104 ? 11.857 4.812 -26.083 1.00 97.00 104 GLN A N 1
ATOM 832 C CA . GLN A 1 104 ? 13.304 4.709 -26.286 1.00 97.00 104 GLN A CA 1
ATOM 833 C C . GLN A 1 104 ? 13.689 3.418 -27.014 1.00 97.00 104 GLN A C 1
ATOM 835 O O . GLN A 1 104 ? 14.550 3.443 -27.894 1.00 97.00 104 GLN A O 1
ATOM 840 N N . LEU A 1 105 ? 13.028 2.300 -26.701 1.00 98.06 105 LEU A N 1
ATOM 841 C CA . LEU A 1 105 ? 13.268 1.021 -27.357 1.00 98.06 105 LEU A CA 1
ATOM 842 C C . LEU A 1 105 ? 12.897 1.093 -28.838 1.00 98.06 105 LEU A C 1
ATOM 844 O O . LEU A 1 105 ? 13.710 0.717 -29.679 1.00 98.06 105 LEU A O 1
ATOM 848 N N . SER A 1 106 ? 11.722 1.640 -29.159 1.00 97.94 106 SER A N 1
ATOM 849 C CA . SER A 1 106 ? 11.289 1.835 -30.546 1.00 97.94 106 SER A CA 1
ATOM 850 C C . SER A 1 106 ? 12.269 2.717 -31.327 1.00 97.94 106 SER A C 1
ATOM 852 O O . SER A 1 106 ? 12.628 2.394 -32.460 1.00 97.94 106 SER A O 1
ATOM 854 N N . ALA A 1 107 ? 12.740 3.817 -30.731 1.00 97.69 107 ALA A N 1
ATOM 855 C CA . ALA A 1 107 ? 13.705 4.713 -31.367 1.00 97.69 107 ALA A CA 1
ATOM 856 C C . ALA A 1 107 ? 15.076 4.041 -31.584 1.00 97.69 107 ALA A C 1
ATOM 858 O O . ALA A 1 107 ? 15.692 4.190 -32.648 1.00 97.69 107 ALA A O 1
ATOM 859 N N . ALA A 1 108 ? 15.547 3.268 -30.601 1.00 97.31 108 ALA A N 1
ATOM 860 C CA . ALA A 1 108 ? 16.789 2.509 -30.699 1.00 97.31 108 ALA A CA 1
ATOM 861 C C . ALA A 1 108 ? 16.694 1.410 -31.770 1.00 97.31 108 ALA A C 1
ATOM 863 O O . ALA A 1 108 ? 17.606 1.268 -32.584 1.00 97.31 108 ALA A O 1
ATOM 864 N N . GLN A 1 109 ? 15.570 0.690 -31.834 1.00 97.94 109 GLN A N 1
ATOM 865 C CA . GLN A 1 109 ? 15.308 -0.332 -32.851 1.00 97.94 109 GLN A CA 1
ATOM 866 C C . GLN A 1 109 ? 15.244 0.264 -34.260 1.00 97.94 109 GLN A C 1
ATOM 868 O O . GLN A 1 109 ? 15.875 -0.270 -35.170 1.00 97.94 109 GLN A O 1
ATOM 873 N N . ALA A 1 110 ? 14.567 1.401 -34.445 1.00 98.25 110 ALA A N 1
ATOM 874 C CA . ALA A 1 110 ? 14.532 2.101 -35.730 1.00 98.25 110 ALA A CA 1
ATOM 875 C C . ALA A 1 110 ? 15.931 2.569 -36.171 1.00 98.25 110 ALA A C 1
ATOM 877 O O . ALA A 1 110 ? 16.287 2.509 -37.349 1.00 98.25 110 ALA A O 1
ATOM 878 N N . THR A 1 111 ? 16.757 3.018 -35.226 1.00 97.44 111 THR A N 1
ATOM 879 C CA . THR A 1 111 ? 18.145 3.416 -35.498 1.00 97.44 111 THR A CA 1
ATOM 880 C C . THR A 1 111 ? 19.007 2.216 -35.880 1.00 97.44 111 THR A C 1
ATOM 882 O O . THR A 1 111 ? 19.681 2.257 -36.908 1.00 97.44 111 THR A O 1
ATOM 885 N N . LEU A 1 112 ? 18.921 1.115 -35.132 1.00 98.06 112 LEU A N 1
ATOM 886 C CA . LEU A 1 112 ? 19.602 -0.133 -35.474 1.00 98.06 112 LEU A CA 1
ATOM 887 C C . LEU A 1 112 ? 19.163 -0.666 -36.845 1.00 98.06 112 LEU A C 1
ATOM 889 O O . LEU A 1 112 ? 20.010 -1.077 -37.633 1.00 98.06 112 LEU A O 1
ATOM 893 N N . HIS A 1 113 ? 17.867 -0.613 -37.161 1.00 98.06 113 HIS A N 1
ATOM 894 C CA . HIS A 1 113 ? 17.349 -1.026 -38.463 1.00 98.06 113 HIS A CA 1
ATOM 895 C C . HIS A 1 113 ? 17.973 -0.208 -39.602 1.00 98.06 113 HIS A C 1
ATOM 897 O O . HIS A 1 113 ? 18.486 -0.791 -40.554 1.00 98.06 113 HIS A O 1
ATOM 903 N N . ARG A 1 114 ? 18.054 1.125 -39.467 1.00 97.19 114 ARG A N 1
ATOM 904 C CA . ARG A 1 114 ? 18.735 1.987 -40.451 1.00 97.19 114 ARG A CA 1
ATOM 905 C C . ARG A 1 114 ? 20.208 1.611 -40.646 1.00 97.19 114 ARG A C 1
ATOM 907 O O . ARG A 1 114 ? 20.662 1.530 -41.787 1.00 97.19 114 ARG A O 1
ATOM 914 N N . HIS A 1 115 ? 20.941 1.343 -39.563 1.00 95.38 115 HIS A N 1
ATOM 915 C CA . HIS A 1 115 ? 22.337 0.899 -39.657 1.00 95.38 115 HIS A CA 1
ATOM 916 C C . HIS A 1 115 ? 22.470 -0.492 -40.291 1.00 95.38 115 HIS A C 1
ATOM 918 O O . HIS A 1 115 ? 23.384 -0.708 -41.084 1.00 95.38 115 HIS A O 1
ATOM 924 N N . ASN A 1 116 ? 21.562 -1.424 -39.992 1.00 95.75 116 ASN A N 1
ATOM 925 C CA . ASN A 1 116 ? 21.551 -2.755 -40.600 1.00 95.75 116 ASN A CA 1
ATOM 926 C C . ASN A 1 116 ? 21.267 -2.689 -42.108 1.00 95.75 116 ASN A C 1
ATOM 928 O O . ASN A 1 116 ? 21.956 -3.356 -42.874 1.00 95.75 116 ASN A O 1
ATOM 932 N N . GLU A 1 117 ? 20.325 -1.851 -42.545 1.00 96.19 117 GLU A N 1
ATOM 933 C CA . GLU A 1 117 ? 20.026 -1.642 -43.968 1.00 96.19 117 GLU A CA 1
ATOM 934 C C . GLU A 1 117 ? 21.206 -1.016 -44.721 1.00 96.19 117 GLU A C 1
ATOM 936 O O . GLU A 1 117 ? 21.574 -1.470 -45.807 1.00 96.19 117 GLU A O 1
ATOM 941 N N . ALA A 1 118 ? 21.846 0.002 -44.136 1.00 92.38 118 ALA A N 1
ATOM 942 C CA . ALA A 1 118 ? 23.048 0.603 -44.710 1.00 92.38 118 ALA A CA 1
ATOM 943 C C . ALA A 1 118 ? 24.191 -0.420 -44.820 1.00 92.38 118 ALA A C 1
ATOM 945 O O . ALA A 1 118 ? 24.820 -0.536 -45.872 1.00 92.38 118 ALA A O 1
ATOM 946 N N . TYR A 1 119 ? 24.412 -1.206 -43.765 1.00 91.44 119 TYR A N 1
ATOM 947 C CA . TYR A 1 119 ? 25.431 -2.251 -43.739 1.00 91.44 119 TYR A CA 1
ATOM 948 C C . TYR A 1 119 ? 25.148 -3.363 -44.761 1.00 91.44 119 TYR A C 1
ATOM 950 O O . TYR A 1 119 ? 26.052 -3.776 -45.484 1.00 91.44 119 TYR A O 1
ATOM 958 N N . ARG A 1 120 ? 23.888 -3.798 -44.896 1.00 92.81 120 ARG A N 1
ATOM 959 C CA . ARG A 1 120 ? 23.466 -4.785 -45.900 1.00 92.81 120 ARG A CA 1
ATOM 960 C C . ARG A 1 120 ? 23.749 -4.293 -47.316 1.00 92.81 120 ARG A C 1
ATOM 962 O O . ARG A 1 120 ? 24.362 -5.026 -48.086 1.00 92.81 120 ARG A O 1
ATOM 969 N N . ARG A 1 121 ? 23.347 -3.060 -47.653 1.00 91.50 121 ARG A N 1
ATOM 970 C CA . ARG A 1 121 ? 23.637 -2.468 -48.972 1.00 91.50 121 ARG A CA 1
ATOM 971 C C . ARG A 1 121 ? 25.135 -2.436 -49.253 1.00 91.50 121 ARG A C 1
ATOM 973 O O . ARG A 1 121 ? 25.551 -2.790 -50.350 1.00 91.50 121 ARG A O 1
ATOM 980 N N . ARG A 1 122 ? 25.944 -2.077 -48.253 1.00 89.44 122 ARG A N 1
ATOM 981 C CA . ARG A 1 122 ? 27.402 -2.050 -48.389 1.00 89.44 122 ARG A CA 1
ATOM 982 C C . ARG A 1 122 ? 27.993 -3.436 -48.656 1.00 89.44 122 ARG A C 1
ATOM 984 O O . ARG A 1 122 ? 28.847 -3.566 -49.523 1.00 89.44 122 ARG A O 1
ATOM 991 N N . LEU A 1 123 ? 27.522 -4.469 -47.956 1.00 87.88 123 LEU A N 1
ATOM 992 C CA . LEU A 1 123 ? 27.957 -5.849 -48.193 1.00 87.88 123 LEU A CA 1
ATOM 993 C C . LEU A 1 123 ? 27.592 -6.341 -49.597 1.00 87.88 123 LEU A C 1
ATOM 995 O O . LEU A 1 123 ? 28.422 -6.970 -50.246 1.00 87.88 123 LEU A O 1
ATOM 999 N N . VAL A 1 124 ? 26.384 -6.026 -50.075 1.00 90.00 124 VAL A N 1
ATOM 1000 C CA . VAL A 1 124 ? 25.959 -6.359 -51.443 1.00 90.00 124 VAL A CA 1
ATOM 1001 C C . VAL A 1 124 ? 26.855 -5.665 -52.467 1.00 90.00 124 VAL A C 1
ATOM 1003 O O . VAL A 1 124 ? 27.357 -6.334 -53.357 1.00 90.00 124 VAL A O 1
ATOM 1006 N N . GLN A 1 125 ? 27.150 -4.371 -52.294 1.00 85.31 125 GLN A N 1
ATOM 1007 C CA . GLN A 1 125 ? 28.073 -3.650 -53.180 1.00 85.31 125 GLN A CA 1
ATOM 1008 C C . GLN A 1 125 ? 29.463 -4.296 -53.228 1.00 85.31 125 GLN A C 1
ATOM 1010 O O . GLN A 1 125 ? 30.018 -4.453 -54.311 1.00 85.31 125 GLN A O 1
ATOM 1015 N N . ILE A 1 126 ? 30.016 -4.683 -52.073 1.00 81.38 126 ILE A N 1
ATOM 1016 C CA . ILE A 1 126 ? 31.317 -5.367 -51.997 1.00 81.38 126 ILE A CA 1
ATOM 1017 C C . ILE A 1 126 ? 31.272 -6.717 -52.726 1.00 81.38 126 ILE A C 1
ATOM 1019 O O . ILE A 1 126 ? 32.242 -7.082 -53.381 1.00 81.38 126 ILE A O 1
ATOM 1023 N N . TYR A 1 127 ? 30.162 -7.448 -52.618 1.00 84.00 127 TYR A N 1
ATOM 1024 C CA . TYR A 1 127 ? 29.986 -8.741 -53.276 1.00 84.00 127 TYR A CA 1
ATOM 1025 C C . TYR A 1 127 ? 29.789 -8.611 -54.792 1.00 84.00 127 TYR A C 1
ATOM 1027 O O . TYR A 1 127 ? 30.448 -9.307 -55.547 1.00 84.00 127 TYR A O 1
ATOM 1035 N N . GLU A 1 128 ? 28.936 -7.696 -55.257 1.00 84.50 128 GLU A N 1
ATOM 1036 C CA . GLU A 1 128 ? 28.688 -7.473 -56.691 1.00 84.50 128 GLU A CA 1
ATOM 1037 C C . GLU A 1 128 ? 29.935 -6.984 -57.437 1.00 84.50 128 GLU A C 1
ATOM 1039 O O . GLU A 1 128 ? 30.094 -7.250 -58.623 1.00 84.50 128 GLU A O 1
ATOM 1044 N N . HIS A 1 129 ? 30.830 -6.283 -56.739 1.00 78.06 129 HIS A N 1
ATOM 1045 C CA . HIS A 1 129 ? 32.078 -5.766 -57.300 1.00 78.06 129 HIS A CA 1
ATOM 1046 C C . HIS A 1 129 ? 33.292 -6.599 -56.852 1.00 78.06 129 HIS A C 1
ATOM 1048 O O . HIS A 1 129 ? 34.423 -6.118 -56.925 1.00 78.06 129 HIS A O 1
ATOM 1054 N N . SER A 1 130 ? 33.086 -7.843 -56.389 1.00 67.19 130 SER A N 1
ATOM 1055 C CA . SER A 1 130 ? 34.154 -8.699 -55.847 1.00 67.19 130 SER A CA 1
ATOM 1056 C C . SER A 1 130 ? 35.250 -9.031 -56.855 1.00 67.19 130 SER A C 1
ATOM 1058 O O . SER A 1 130 ? 36.393 -9.263 -56.463 1.00 67.19 130 SER A O 1
ATOM 1060 N N . ASP A 1 131 ? 34.907 -9.028 -58.143 1.00 64.31 131 ASP A N 1
ATOM 1061 C CA . ASP A 1 131 ? 35.827 -9.326 -59.244 1.00 64.31 131 ASP A CA 1
ATOM 1062 C C . ASP A 1 131 ? 36.849 -8.196 -59.464 1.00 64.31 131 ASP A C 1
ATOM 1064 O O . ASP A 1 131 ? 37.926 -8.422 -60.016 1.00 64.31 131 ASP A O 1
ATOM 1068 N N . VAL A 1 132 ? 36.552 -6.987 -58.970 1.00 65.12 132 VAL A N 1
ATOM 1069 C CA . VAL A 1 132 ? 37.445 -5.822 -58.975 1.00 65.12 132 VAL A CA 1
ATOM 1070 C C . VAL A 1 132 ? 37.874 -5.538 -57.533 1.00 65.12 132 VAL A C 1
ATOM 1072 O O . VAL A 1 132 ? 37.462 -4.562 -56.908 1.00 65.12 132 VAL A O 1
ATOM 1075 N N . GLY A 1 133 ? 38.682 -6.435 -56.964 1.00 71.56 133 GLY A N 1
ATOM 1076 C CA . GLY A 1 133 ? 39.176 -6.299 -55.593 1.00 71.56 133 GLY A CA 1
ATOM 1077 C C . GLY A 1 133 ? 39.892 -4.962 -55.329 1.00 71.56 133 GLY A C 1
ATOM 1078 O O . GLY A 1 133 ? 40.436 -4.323 -56.225 1.00 71.56 133 GLY A O 1
ATOM 1079 N N . TYR A 1 134 ? 39.977 -4.541 -54.063 1.00 74.94 134 TYR A N 1
ATOM 1080 C CA . TYR A 1 134 ? 40.668 -3.295 -53.681 1.00 74.94 134 TYR A CA 1
ATOM 1081 C C . TYR A 1 134 ? 42.096 -3.182 -54.253 1.00 74.94 134 TYR A C 1
ATOM 1083 O O . TYR A 1 134 ? 42.546 -2.093 -54.604 1.00 74.94 134 TYR A O 1
ATOM 1091 N N . LEU A 1 135 ? 42.789 -4.315 -54.408 1.00 79.06 135 LEU A N 1
ATOM 1092 C CA . LEU A 1 135 ? 44.109 -4.380 -55.032 1.00 79.06 135 LEU A CA 1
ATOM 1093 C C . LEU A 1 135 ? 44.075 -4.112 -56.543 1.00 79.06 135 LEU A C 1
ATOM 1095 O O . LEU A 1 135 ? 44.975 -3.446 -57.043 1.00 79.06 135 LEU A O 1
ATOM 1099 N N . SER A 1 136 ? 43.053 -4.563 -57.278 1.00 80.44 136 SER A N 1
ATOM 1100 C CA . SER A 1 136 ? 42.948 -4.276 -58.715 1.00 80.44 136 SER A CA 1
ATOM 1101 C C . SER A 1 136 ? 42.606 -2.809 -58.983 1.00 80.44 136 SER A C 1
ATOM 1103 O O . SER A 1 136 ? 43.089 -2.247 -59.961 1.00 80.44 136 SER A O 1
ATOM 1105 N N . VAL A 1 137 ? 41.851 -2.154 -58.092 1.00 80.06 137 VAL A N 1
ATOM 1106 C CA . VAL A 1 137 ? 41.605 -0.700 -58.164 1.00 80.06 137 VAL A CA 1
ATOM 1107 C C . VAL A 1 137 ? 42.903 0.094 -57.971 1.00 80.06 137 VAL A C 1
ATOM 1109 O O . VAL A 1 137 ? 43.161 1.040 -58.718 1.00 80.06 137 VAL A O 1
ATOM 1112 N N . LEU A 1 138 ? 43.740 -0.314 -57.010 1.00 83.12 138 LEU A N 1
ATOM 1113 C CA . LEU A 1 138 ? 45.042 0.308 -56.741 1.00 83.12 138 LEU A CA 1
ATOM 1114 C C . LEU A 1 138 ? 46.052 0.074 -57.871 1.00 83.12 138 LEU A C 1
ATOM 1116 O O . LEU A 1 138 ? 46.675 1.024 -58.337 1.00 83.12 138 LEU A O 1
ATOM 1120 N N . PHE A 1 139 ? 46.213 -1.171 -58.328 1.00 83.81 139 PHE A N 1
ATOM 1121 C CA . PHE A 1 139 ? 47.201 -1.527 -59.355 1.00 83.81 139 PHE A CA 1
ATOM 1122 C C . PHE A 1 139 ? 46.771 -1.180 -60.785 1.00 83.81 139 PHE A C 1
ATOM 1124 O O . PHE A 1 139 ? 47.601 -1.194 -61.686 1.00 83.81 139 PHE A O 1
ATOM 1131 N N . GLY A 1 140 ? 45.503 -0.821 -61.000 1.00 84.06 140 GLY A N 1
ATOM 1132 C CA . GLY A 1 140 ? 45.009 -0.285 -62.268 1.00 84.06 140 GLY A CA 1
ATOM 1133 C C . GLY A 1 140 ? 45.262 1.216 -62.470 1.00 84.06 140 GLY A C 1
ATOM 1134 O O . GLY A 1 140 ? 44.597 1.812 -63.315 1.00 84.06 140 GLY A O 1
ATOM 1135 N N . ALA A 1 141 ? 46.108 1.859 -61.655 1.00 88.25 141 ALA A N 1
ATOM 1136 C CA . ALA A 1 141 ? 46.488 3.265 -61.820 1.00 88.25 141 ALA A CA 1
ATOM 1137 C C . ALA A 1 141 ? 47.533 3.431 -62.941 1.00 88.25 141 ALA A C 1
ATOM 1139 O O . ALA A 1 141 ? 48.456 2.627 -63.062 1.00 88.25 141 ALA A O 1
ATOM 1140 N N . THR A 1 142 ? 47.413 4.489 -63.745 1.00 89.56 142 THR A N 1
ATOM 1141 C CA . THR A 1 142 ? 48.287 4.763 -64.905 1.00 89.56 142 THR A CA 1
ATOM 1142 C C . THR A 1 142 ? 49.480 5.663 -64.574 1.00 89.56 142 THR A C 1
ATOM 1144 O O . THR A 1 142 ? 50.431 5.749 -65.351 1.00 89.56 142 THR A O 1
ATOM 1147 N N . SER A 1 143 ? 49.464 6.317 -63.406 1.00 92.19 143 SER A N 1
ATOM 1148 C CA . SER A 1 143 ? 50.548 7.170 -62.910 1.00 92.19 143 SER A CA 1
ATOM 1149 C C . SER A 1 143 ? 50.704 7.075 -61.389 1.00 92.19 143 SER A C 1
ATOM 1151 O O . SER A 1 143 ? 49.780 6.687 -60.674 1.00 92.19 143 SER A O 1
ATOM 1153 N N . PHE A 1 144 ? 51.871 7.473 -60.869 1.00 87.81 144 PHE A N 1
ATOM 1154 C CA . PHE A 1 144 ? 52.117 7.508 -59.422 1.00 87.81 144 PHE A CA 1
ATOM 1155 C C . PHE A 1 144 ? 51.179 8.479 -58.685 1.00 87.81 144 PHE A C 1
ATOM 1157 O O . PHE A 1 144 ? 50.735 8.179 -57.580 1.00 87.81 144 PHE A O 1
ATOM 1164 N N . ALA A 1 145 ? 50.836 9.614 -59.302 1.00 91.25 145 ALA A N 1
ATOM 1165 C CA . ALA A 1 145 ? 49.888 10.567 -58.727 1.00 91.25 145 ALA A CA 1
ATOM 1166 C C . ALA A 1 145 ? 48.485 9.948 -58.580 1.00 91.25 145 ALA A C 1
ATOM 1168 O O . ALA A 1 145 ? 47.897 10.015 -57.503 1.00 91.25 145 ALA A O 1
ATOM 1169 N N . GLU A 1 146 ? 48.004 9.260 -59.622 1.00 88.31 146 GLU A N 1
ATOM 1170 C CA . GLU A 1 146 ? 46.713 8.556 -59.610 1.00 88.31 146 GLU A CA 1
ATOM 1171 C C . GLU A 1 146 ? 46.693 7.397 -58.598 1.00 88.31 146 GLU A C 1
ATOM 1173 O O . GLU A 1 146 ? 45.686 7.154 -57.936 1.00 88.31 146 GLU A O 1
ATOM 1178 N N . PHE A 1 147 ? 47.818 6.696 -58.422 1.00 90.81 147 PHE A N 1
ATOM 1179 C CA . PHE A 1 147 ? 47.948 5.661 -57.394 1.00 90.81 147 PHE A CA 1
ATOM 1180 C C . PHE A 1 147 ? 47.756 6.228 -55.978 1.00 90.81 147 PHE A C 1
ATOM 1182 O O . PHE A 1 147 ? 47.024 5.646 -55.175 1.00 90.81 147 PHE A O 1
ATOM 1189 N N . VAL A 1 148 ? 48.395 7.361 -55.664 1.00 90.88 148 VAL A N 1
ATOM 1190 C CA . VAL A 1 148 ? 48.290 8.005 -54.342 1.00 90.88 148 VAL A CA 1
ATOM 1191 C C . VAL A 1 148 ? 46.869 8.513 -54.082 1.00 90.88 148 VAL A C 1
ATOM 1193 O O . VAL A 1 148 ? 46.366 8.348 -52.970 1.00 90.88 148 VAL A O 1
ATOM 1196 N N . GLU A 1 149 ? 46.206 9.072 -55.095 1.00 89.88 149 GLU A N 1
ATOM 1197 C CA . GLU A 1 149 ? 44.807 9.510 -55.017 1.00 89.88 149 GLU A CA 1
ATOM 1198 C C . GLU A 1 149 ? 43.860 8.332 -54.740 1.00 89.88 149 GLU A C 1
ATOM 1200 O O . GLU A 1 149 ? 43.141 8.336 -53.740 1.00 89.88 149 GLU A O 1
ATOM 1205 N N . ARG A 1 150 ? 43.945 7.251 -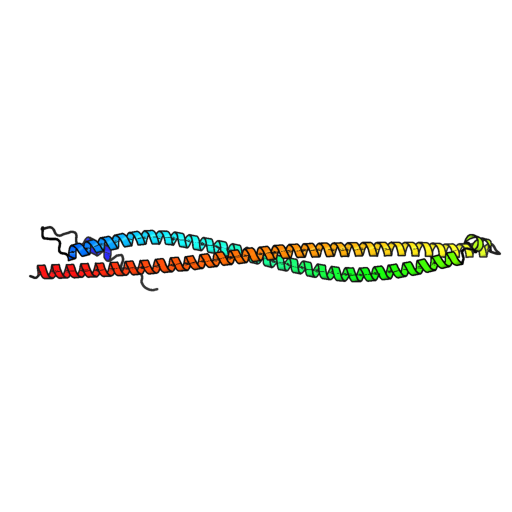55.527 1.00 89.62 150 ARG A N 1
ATOM 1206 C CA . ARG A 1 150 ? 43.129 6.043 -55.309 1.00 89.62 150 ARG A CA 1
ATOM 1207 C C . ARG A 1 150 ? 43.395 5.398 -53.946 1.00 89.62 150 ARG A C 1
ATOM 1209 O O . ARG A 1 150 ? 42.468 4.903 -53.305 1.00 89.62 150 ARG A O 1
ATOM 1216 N N . LEU A 1 151 ? 44.644 5.407 -53.472 1.00 89.81 151 LEU A N 1
ATOM 1217 C CA . LEU A 1 151 ? 44.986 4.936 -52.128 1.00 89.81 151 LEU A CA 1
ATOM 1218 C C . LEU A 1 151 ? 44.325 5.789 -51.041 1.00 89.81 151 LEU A C 1
ATOM 1220 O O . LEU A 1 151 ? 43.818 5.238 -50.062 1.00 89.81 151 LEU A O 1
ATOM 1224 N N . HIS A 1 152 ? 44.311 7.111 -51.209 1.00 89.31 152 HIS A N 1
ATOM 1225 C CA . HIS A 1 152 ? 43.632 8.020 -50.292 1.00 89.31 152 HIS A CA 1
ATOM 1226 C C . HIS A 1 152 ? 42.119 7.757 -50.244 1.00 89.31 152 HIS A C 1
ATOM 1228 O O . HIS A 1 152 ? 41.559 7.600 -49.154 1.00 89.31 152 HIS A O 1
ATOM 1234 N N . ASP A 1 153 ? 41.476 7.611 -51.402 1.00 89.19 153 ASP A N 1
ATOM 1235 C CA . ASP A 1 153 ? 40.038 7.340 -51.499 1.00 89.19 153 ASP A CA 1
ATOM 1236 C C . ASP A 1 153 ? 39.658 6.002 -50.859 1.00 89.19 153 ASP A C 1
ATOM 1238 O O . ASP A 1 153 ? 38.703 5.919 -50.080 1.00 89.19 153 ASP A O 1
ATOM 1242 N N . LEU A 1 154 ? 40.446 4.948 -51.096 1.00 86.81 154 LEU A N 1
ATOM 1243 C CA . LEU A 1 154 ? 40.224 3.655 -50.449 1.00 86.81 154 LEU A CA 1
ATOM 1244 C C . LEU A 1 154 ? 40.365 3.734 -48.930 1.00 86.81 154 LEU A C 1
ATOM 1246 O O . LEU A 1 154 ? 39.570 3.130 -48.206 1.00 86.81 154 LEU A O 1
ATOM 1250 N N . GLN A 1 155 ? 41.336 4.494 -48.423 1.00 88.38 155 GLN A N 1
ATOM 1251 C CA . GLN A 1 155 ? 41.450 4.717 -46.984 1.00 88.38 155 GLN A CA 1
ATOM 1252 C C . GLN A 1 155 ? 40.216 5.429 -46.421 1.00 88.38 155 GLN A C 1
ATOM 1254 O O . GLN A 1 155 ? 39.767 5.078 -45.328 1.00 88.38 155 GLN A O 1
ATOM 1259 N N . LEU A 1 156 ? 39.654 6.406 -47.139 1.00 90.25 156 LEU A N 1
ATOM 1260 C CA . LEU A 1 156 ? 38.439 7.102 -46.716 1.00 90.25 156 LEU A CA 1
ATOM 1261 C C . LEU A 1 156 ? 37.242 6.143 -46.650 1.00 90.25 156 LEU A C 1
ATOM 1263 O O . LEU A 1 156 ? 36.525 6.124 -45.647 1.00 90.25 156 LEU A O 1
ATOM 1267 N N . VAL A 1 157 ? 37.080 5.301 -47.671 1.00 87.75 157 VAL A N 1
ATOM 1268 C CA . VAL A 1 157 ? 36.030 4.275 -47.739 1.00 87.75 157 VAL A CA 1
ATOM 1269 C C . VAL A 1 157 ? 36.155 3.270 -46.590 1.00 87.75 157 VAL A C 1
ATOM 1271 O O . VAL A 1 157 ? 35.184 3.034 -45.872 1.00 87.75 157 VAL A O 1
ATOM 1274 N N . VAL A 1 158 ? 37.354 2.730 -46.344 1.00 87.88 158 VAL A N 1
ATOM 1275 C CA . VAL A 1 158 ? 37.588 1.776 -45.246 1.00 87.88 158 VAL A CA 1
ATOM 1276 C C . VAL A 1 158 ? 37.293 2.408 -43.885 1.00 87.88 158 VAL A C 1
ATOM 1278 O O . VAL A 1 158 ? 36.664 1.774 -43.035 1.00 87.88 158 VAL A O 1
ATOM 1281 N N . ARG A 1 159 ? 37.697 3.667 -43.661 1.00 91.31 159 ARG A N 1
ATOM 1282 C CA . ARG A 1 159 ? 37.376 4.387 -42.415 1.00 91.31 159 ARG A CA 1
ATOM 1283 C C . ARG A 1 159 ? 35.869 4.585 -42.250 1.00 91.31 159 ARG A C 1
ATOM 1285 O O . ARG A 1 159 ? 35.358 4.414 -41.143 1.00 91.31 159 ARG A O 1
ATOM 1292 N N . ALA A 1 160 ? 35.157 4.927 -43.323 1.00 89.81 160 ALA A N 1
ATOM 1293 C CA . ALA A 1 160 ? 33.704 5.073 -43.298 1.00 89.81 160 ALA A CA 1
ATOM 1294 C C . ALA A 1 160 ? 33.005 3.743 -42.966 1.00 89.81 160 ALA A C 1
ATOM 1296 O O . ALA A 1 160 ? 32.120 3.719 -42.109 1.00 89.81 160 ALA A O 1
ATOM 1297 N N . ASP A 1 161 ? 33.453 2.631 -43.554 1.00 90.44 161 ASP A N 1
ATOM 1298 C CA . ASP A 1 161 ? 32.923 1.292 -43.272 1.00 90.44 161 ASP A CA 1
ATOM 1299 C C . ASP A 1 161 ? 33.175 0.869 -41.818 1.00 90.44 161 ASP A C 1
ATOM 1301 O O . ASP A 1 161 ? 32.267 0.392 -41.130 1.00 90.44 161 ASP A O 1
ATOM 1305 N N . GLN A 1 162 ? 34.390 1.093 -41.307 1.00 92.19 162 GLN A N 1
ATOM 1306 C CA . GLN A 1 162 ? 34.723 0.835 -39.903 1.00 92.19 162 GLN A CA 1
ATOM 1307 C C . GLN A 1 162 ? 33.849 1.662 -38.954 1.00 92.19 162 GLN A C 1
ATOM 1309 O O . GLN A 1 162 ? 33.330 1.126 -37.970 1.00 92.19 162 GLN A O 1
ATOM 1314 N N . LYS A 1 163 ? 33.637 2.946 -39.268 1.00 93.31 163 LYS A N 1
ATOM 1315 C CA . LYS A 1 163 ? 32.750 3.829 -38.506 1.00 93.31 163 LYS A CA 1
ATOM 1316 C C . LYS A 1 163 ? 31.309 3.311 -38.515 1.00 93.31 163 LYS A C 1
ATOM 1318 O O . LYS A 1 163 ? 30.715 3.187 -37.448 1.00 93.31 163 LYS A O 1
ATOM 1323 N N . ALA A 1 164 ? 30.774 2.929 -39.674 1.00 92.00 164 ALA A N 1
ATOM 1324 C CA . ALA A 1 164 ? 29.418 2.393 -39.791 1.00 92.00 164 ALA A CA 1
ATOM 1325 C C . ALA A 1 164 ? 29.230 1.091 -38.988 1.00 92.00 164 ALA A C 1
ATOM 1327 O O . ALA A 1 164 ? 28.208 0.908 -38.322 1.00 92.00 164 ALA A O 1
ATOM 1328 N N . ILE A 1 165 ? 30.228 0.197 -38.991 1.00 94.44 165 ILE A N 1
ATOM 1329 C CA . ILE A 1 165 ? 30.222 -1.020 -38.162 1.00 94.44 165 ILE A CA 1
ATOM 1330 C C . ILE A 1 165 ? 30.213 -0.663 -36.671 1.00 94.44 165 ILE A C 1
ATOM 1332 O O . ILE A 1 165 ? 29.468 -1.277 -35.902 1.00 94.44 165 ILE A O 1
ATOM 1336 N N . ALA A 1 166 ? 31.028 0.308 -36.253 1.00 96.19 166 ALA A N 1
ATOM 1337 C CA . ALA A 1 166 ? 31.077 0.759 -34.865 1.00 96.19 166 ALA A CA 1
ATOM 1338 C C . ALA A 1 166 ? 29.737 1.367 -34.416 1.00 96.19 166 ALA A C 1
ATOM 1340 O O . ALA A 1 166 ? 29.223 0.994 -33.362 1.00 96.19 166 ALA A O 1
ATOM 1341 N N . GLU A 1 167 ? 29.127 2.225 -35.237 1.00 94.31 167 GLU A N 1
ATOM 1342 C CA . GLU A 1 167 ? 27.806 2.814 -34.979 1.00 94.31 167 GLU A CA 1
ATOM 1343 C C . GLU A 1 167 ? 26.708 1.746 -34.886 1.00 94.31 167 GLU A C 1
ATOM 1345 O O . GLU A 1 167 ? 25.900 1.769 -33.957 1.00 94.31 167 GLU A O 1
ATOM 1350 N N . ARG A 1 168 ? 26.720 0.745 -35.777 1.00 96.62 168 ARG A N 1
ATOM 1351 C CA . ARG A 1 168 ? 25.790 -0.395 -35.724 1.00 96.62 168 ARG A CA 1
ATOM 1352 C C . ARG A 1 168 ? 25.932 -1.179 -34.417 1.00 96.62 168 ARG A C 1
ATOM 1354 O O . ARG A 1 168 ? 24.930 -1.454 -33.759 1.00 96.62 168 ARG A O 1
ATOM 1361 N N . LYS A 1 169 ? 27.165 -1.501 -34.004 1.00 97.44 169 LYS A N 1
ATOM 1362 C CA . LYS A 1 169 ? 27.439 -2.180 -32.721 1.00 97.44 169 LYS A CA 1
ATOM 1363 C C . LYS A 1 169 ? 26.985 -1.341 -31.523 1.00 97.44 169 LYS A C 1
ATOM 1365 O O . LYS A 1 169 ? 26.424 -1.888 -30.573 1.00 97.44 169 LYS A O 1
ATOM 1370 N N . ALA A 1 170 ? 27.191 -0.025 -31.567 1.00 97.44 170 ALA A N 1
ATOM 1371 C CA . ALA A 1 170 ? 26.709 0.889 -30.536 1.00 97.44 170 ALA A CA 1
ATOM 1372 C C . ALA A 1 170 ? 25.170 0.918 -30.478 1.00 97.44 170 ALA A C 1
ATOM 1374 O O . ALA A 1 170 ? 24.602 0.871 -29.387 1.00 97.44 170 ALA A O 1
ATOM 1375 N N . ALA A 1 171 ? 24.490 0.911 -31.629 1.00 97.12 171 ALA A N 1
ATOM 1376 C CA . ALA A 1 171 ? 23.032 0.834 -31.706 1.00 97.12 171 ALA A CA 1
ATOM 1377 C C . ALA A 1 171 ? 22.487 -0.496 -31.148 1.00 97.12 171 ALA A C 1
ATOM 1379 O O . ALA A 1 171 ? 21.521 -0.487 -30.387 1.00 97.12 171 ALA A O 1
ATOM 1380 N N . GLU A 1 172 ? 23.131 -1.634 -31.437 1.00 97.81 172 GLU A N 1
ATOM 1381 C CA . GLU A 1 172 ? 22.782 -2.923 -30.817 1.00 97.81 172 GLU A CA 1
ATOM 1382 C C . GLU A 1 172 ? 22.931 -2.889 -29.292 1.00 97.81 172 GLU A C 1
ATOM 1384 O O . GLU A 1 172 ? 22.056 -3.361 -28.564 1.00 97.81 172 GLU A O 1
ATOM 1389 N N . ALA A 1 173 ? 24.036 -2.326 -28.795 1.00 98.19 173 ALA A N 1
ATOM 1390 C CA . ALA A 1 173 ? 24.264 -2.183 -27.362 1.00 98.19 173 ALA A CA 1
ATOM 1391 C C . ALA A 1 173 ? 23.210 -1.273 -26.709 1.00 98.19 173 ALA A C 1
ATOM 1393 O O . ALA A 1 173 ? 22.728 -1.581 -25.618 1.00 98.19 173 ALA A O 1
ATOM 1394 N N . ALA A 1 174 ? 22.803 -0.196 -27.387 1.00 97.38 174 ALA A N 1
ATOM 1395 C CA . ALA A 1 174 ? 21.738 0.685 -26.923 1.00 97.38 174 ALA A CA 1
ATOM 1396 C C . ALA A 1 174 ? 20.390 -0.047 -26.821 1.00 97.38 174 ALA A C 1
ATOM 1398 O O . ALA A 1 174 ? 19.729 0.074 -25.790 1.00 97.38 174 ALA A O 1
ATOM 1399 N N . VAL A 1 175 ? 20.013 -0.850 -27.827 1.00 98.38 175 VAL A N 1
ATOM 1400 C CA . VAL A 1 175 ? 18.797 -1.684 -27.781 1.00 98.38 175 VAL A CA 1
ATOM 1401 C C . VAL A 1 175 ? 18.843 -2.642 -26.590 1.00 98.38 175 VAL A C 1
ATOM 1403 O O . VAL A 1 175 ? 17.916 -2.635 -25.781 1.00 98.38 175 VAL A O 1
ATOM 1406 N N . ARG A 1 176 ? 19.940 -3.398 -26.425 1.00 98.31 176 ARG A N 1
ATOM 1407 C CA . ARG A 1 176 ? 20.105 -4.337 -25.298 1.00 98.31 176 ARG A CA 1
ATOM 1408 C C . ARG A 1 176 ? 19.978 -3.641 -23.942 1.00 98.31 176 ARG A C 1
ATOM 1410 O O . ARG A 1 176 ? 19.302 -4.141 -23.048 1.00 98.31 176 ARG A O 1
ATOM 1417 N N . ARG A 1 177 ? 20.583 -2.459 -23.794 1.00 98.12 177 ARG A N 1
ATOM 1418 C CA . ARG A 1 177 ? 20.497 -1.665 -22.562 1.00 98.12 177 ARG A CA 1
ATOM 1419 C C . ARG A 1 177 ? 19.059 -1.243 -22.252 1.00 98.12 177 ARG A C 1
ATOM 1421 O O . ARG A 1 177 ? 18.631 -1.379 -21.111 1.00 98.12 177 ARG A O 1
ATOM 1428 N N . VAL A 1 178 ? 18.319 -0.736 -23.240 1.00 97.75 178 VAL A N 1
ATOM 1429 C CA . VAL A 1 178 ? 16.929 -0.298 -23.024 1.00 97.75 178 VAL A CA 1
ATOM 1430 C C . VAL A 1 178 ? 16.012 -1.491 -22.739 1.00 97.75 178 VAL A C 1
ATOM 1432 O O . VAL A 1 178 ? 15.133 -1.383 -21.888 1.00 97.75 178 VAL A O 1
ATOM 1435 N N . GLN A 1 179 ? 16.244 -2.645 -23.373 1.00 97.94 179 GLN A N 1
ATOM 1436 C CA . GLN A 1 179 ? 15.527 -3.886 -23.052 1.00 97.94 179 GLN A CA 1
ATOM 1437 C C . GLN A 1 179 ? 15.732 -4.294 -21.588 1.00 97.94 179 GLN A C 1
ATOM 1439 O O . GLN A 1 179 ? 14.750 -4.522 -20.889 1.00 97.94 179 GLN A O 1
ATOM 1444 N N . ALA A 1 180 ? 16.976 -4.284 -21.099 1.00 98.06 180 ALA A N 1
ATOM 1445 C CA . ALA A 1 180 ? 17.270 -4.585 -19.697 1.00 98.06 180 ALA A CA 1
ATOM 1446 C C . ALA A 1 180 ? 16.601 -3.589 -18.728 1.00 98.06 180 ALA A C 1
ATOM 1448 O O . ALA A 1 180 ? 16.073 -3.979 -17.689 1.00 98.06 180 ALA A O 1
ATOM 1449 N N . GLN A 1 181 ? 16.563 -2.296 -19.073 1.00 96.94 181 GLN A N 1
ATOM 1450 C CA . GLN A 1 181 ? 15.856 -1.282 -18.277 1.00 96.94 181 GLN A CA 1
ATOM 1451 C C . GLN A 1 181 ? 14.336 -1.499 -18.255 1.00 96.94 181 GLN A C 1
ATOM 1453 O O . GLN A 1 181 ? 13.678 -1.217 -17.248 1.00 96.94 181 GLN A O 1
ATOM 1458 N N . LEU A 1 182 ? 13.767 -1.965 -19.368 1.00 97.44 182 LEU A N 1
ATOM 1459 C CA . LEU A 1 182 ? 12.347 -2.274 -19.487 1.00 97.44 182 LEU A CA 1
ATOM 1460 C C . LEU A 1 182 ? 11.986 -3.490 -18.630 1.00 97.44 182 LEU A C 1
ATOM 1462 O O . LEU A 1 182 ? 11.054 -3.396 -17.835 1.00 97.44 182 LEU A O 1
ATOM 1466 N N . GLU A 1 183 ? 12.766 -4.566 -18.719 1.00 97.50 183 GLU A N 1
ATOM 1467 C CA . GLU A 1 183 ? 12.608 -5.767 -17.891 1.00 97.50 183 GLU A CA 1
ATOM 1468 C C . GLU A 1 183 ? 12.743 -5.444 -16.396 1.00 97.50 183 GLU A C 1
ATOM 1470 O O . GLU A 1 183 ? 11.858 -5.778 -15.610 1.00 97.50 183 GLU A O 1
ATOM 1475 N N . GLY A 1 184 ? 13.773 -4.686 -16.003 1.00 98.06 184 GLY A N 1
ATOM 1476 C CA . GLY A 1 184 ? 13.937 -4.244 -14.614 1.00 98.06 184 GLY A CA 1
ATOM 1477 C C . GLY A 1 184 ? 12.740 -3.432 -14.106 1.00 98.06 184 GLY A C 1
ATOM 1478 O O . GLY A 1 184 ? 12.226 -3.687 -13.021 1.00 98.06 184 GLY A O 1
ATOM 1479 N N . THR A 1 185 ? 12.215 -2.515 -14.927 1.00 97.94 185 THR A N 1
ATOM 1480 C CA . THR A 1 185 ? 11.018 -1.731 -14.568 1.00 97.94 185 THR A CA 1
ATOM 1481 C C . THR A 1 185 ? 9.764 -2.608 -14.449 1.00 97.94 185 THR A C 1
ATOM 1483 O O . THR A 1 185 ? 8.916 -2.348 -13.598 1.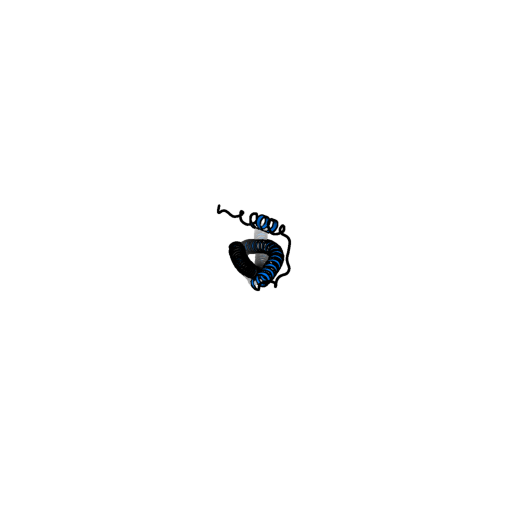00 97.94 185 THR A O 1
ATOM 1486 N N . GLN A 1 186 ? 9.632 -3.661 -15.263 1.00 97.19 186 GLN A N 1
ATOM 1487 C CA . GLN A 1 186 ? 8.528 -4.620 -15.148 1.00 97.19 186 GLN A CA 1
ATOM 1488 C C . GLN A 1 186 ? 8.616 -5.449 -13.862 1.00 97.19 186 GLN A C 1
ATOM 1490 O O . GLN A 1 186 ? 7.600 -5.626 -13.192 1.00 97.19 186 GLN A O 1
ATOM 1495 N N . ILE A 1 187 ? 9.814 -5.909 -13.492 1.00 98.25 187 ILE A N 1
ATOM 1496 C CA . ILE A 1 187 ? 10.051 -6.636 -12.236 1.00 98.25 187 ILE A CA 1
ATOM 1497 C C . ILE A 1 187 ? 9.723 -5.744 -11.033 1.00 98.25 187 ILE A C 1
ATOM 1499 O O . ILE A 1 187 ? 9.018 -6.173 -10.120 1.00 98.25 187 ILE A O 1
ATOM 1503 N N . GLU A 1 188 ? 10.163 -4.483 -11.047 1.00 97.94 188 GLU A N 1
ATOM 1504 C CA . GLU A 1 188 ? 9.821 -3.516 -9.998 1.00 97.94 188 GLU A CA 1
ATOM 1505 C C . GLU A 1 188 ? 8.303 -3.325 -9.873 1.00 97.94 188 GLU A C 1
ATOM 1507 O O . GLU A 1 188 ? 7.766 -3.383 -8.768 1.00 97.94 188 GLU A O 1
ATOM 1512 N N . LEU A 1 189 ? 7.582 -3.169 -10.991 1.00 98.25 189 LEU A N 1
ATOM 1513 C CA . LEU A 1 189 ? 6.118 -3.058 -10.985 1.00 98.25 189 LEU A CA 1
ATOM 1514 C C . LEU A 1 189 ? 5.431 -4.301 -10.404 1.00 98.25 189 LEU A C 1
ATOM 1516 O O . LEU A 1 189 ? 4.467 -4.166 -9.650 1.00 98.25 189 LEU A O 1
ATOM 1520 N N . GLN A 1 190 ? 5.924 -5.501 -10.716 1.00 98.00 190 GLN A N 1
ATOM 1521 C CA . GLN A 1 190 ? 5.407 -6.743 -10.134 1.00 98.00 190 GLN A CA 1
ATOM 1522 C C . GLN A 1 190 ? 5.643 -6.797 -8.619 1.00 98.00 190 GLN A C 1
ATOM 1524 O O . GLN A 1 190 ? 4.730 -7.145 -7.868 1.00 98.00 190 GLN A O 1
ATOM 1529 N N . GLY A 1 191 ? 6.833 -6.400 -8.158 1.00 98.38 191 GLY A N 1
ATOM 1530 C CA . GLY A 1 191 ? 7.148 -6.307 -6.732 1.00 98.38 191 GLY A CA 1
ATOM 1531 C C . GLY A 1 191 ? 6.243 -5.314 -5.999 1.00 98.38 191 GLY A C 1
ATOM 1532 O O . GLY A 1 191 ? 5.691 -5.636 -4.946 1.00 98.38 191 GLY A O 1
ATOM 1533 N N . LEU A 1 192 ? 6.009 -4.137 -6.586 1.00 98.62 192 LEU A N 1
ATOM 1534 C CA . LEU A 1 192 ? 5.088 -3.138 -6.037 1.00 98.62 192 LEU A CA 1
ATOM 1535 C C . LEU A 1 192 ? 3.651 -3.667 -5.951 1.00 98.62 192 LEU A C 1
ATOM 1537 O O . LEU A 1 192 ? 2.987 -3.463 -4.935 1.00 98.62 192 LEU A O 1
ATOM 1541 N N . ALA A 1 193 ? 3.184 -4.400 -6.965 1.00 97.31 193 ALA A N 1
ATOM 1542 C CA . ALA A 1 193 ? 1.856 -5.011 -6.951 1.00 97.31 193 ALA A CA 1
ATOM 1543 C C . ALA A 1 193 ? 1.706 -6.046 -5.818 1.00 97.31 193 ALA A C 1
ATOM 1545 O O . ALA A 1 193 ? 0.684 -6.070 -5.127 1.00 97.31 193 ALA A O 1
ATOM 1546 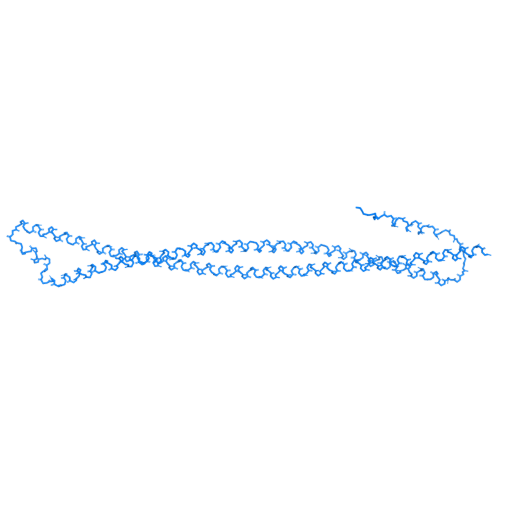N N . GLN A 1 194 ? 2.735 -6.864 -5.571 1.00 98.44 194 GLN A N 1
ATOM 1547 C CA . GLN A 1 194 ? 2.743 -7.805 -4.445 1.00 98.44 194 GLN A CA 1
ATOM 1548 C C . GLN A 1 194 ? 2.704 -7.078 -3.094 1.00 98.44 194 GLN A C 1
ATOM 1550 O O . GLN A 1 194 ? 1.930 -7.456 -2.212 1.00 98.44 194 GLN A O 1
ATOM 1555 N N . GLN A 1 195 ? 3.482 -6.005 -2.938 1.00 98.31 195 GLN A N 1
ATOM 1556 C CA . GLN A 1 195 ? 3.480 -5.193 -1.718 1.00 98.31 195 GLN A CA 1
ATOM 1557 C C . GLN A 1 195 ? 2.126 -4.511 -1.479 1.00 98.31 195 GLN A C 1
ATOM 1559 O O . GLN A 1 195 ? 1.634 -4.505 -0.349 1.00 98.31 195 GLN A O 1
ATOM 1564 N N . GLN A 1 196 ? 1.483 -3.989 -2.529 1.00 98.50 196 GLN A N 1
ATOM 1565 C CA . GLN A 1 196 ? 0.126 -3.442 -2.440 1.00 98.50 196 GLN A CA 1
ATOM 1566 C C . GLN A 1 196 ? -0.880 -4.512 -2.008 1.00 98.50 196 GLN A C 1
ATOM 1568 O O . GLN A 1 196 ? -1.728 -4.242 -1.158 1.00 98.50 196 GLN A O 1
ATOM 1573 N N . GLN A 1 197 ? -0.785 -5.728 -2.551 1.00 98.31 197 GLN A N 1
ATOM 1574 C CA . GLN A 1 197 ? -1.675 -6.825 -2.175 1.00 98.31 197 GLN A CA 1
ATOM 1575 C C . GLN A 1 197 ? -1.508 -7.214 -0.700 1.00 98.31 197 GLN A C 1
ATOM 1577 O O . GLN A 1 197 ? -2.503 -7.373 0.009 1.00 98.31 197 GLN A O 1
ATOM 1582 N N . GLN A 1 198 ? -0.269 -7.306 -0.214 1.00 98.31 198 GLN A N 1
ATOM 1583 C CA . GLN A 1 198 ? 0.017 -7.563 1.200 1.00 98.31 198 GLN A CA 1
ATOM 1584 C C . GLN A 1 198 ? -0.534 -6.450 2.100 1.00 98.31 198 GLN A C 1
ATOM 1586 O O . GLN A 1 198 ? -1.215 -6.738 3.083 1.00 98.31 198 GLN A O 1
ATOM 1591 N N . ALA A 1 199 ? -0.315 -5.183 1.737 1.00 98.19 199 ALA A N 1
ATOM 1592 C CA . ALA A 1 199 ? -0.830 -4.042 2.490 1.00 98.19 199 ALA A CA 1
ATOM 1593 C C . ALA A 1 199 ? -2.370 -4.013 2.521 1.00 98.19 199 ALA A C 1
ATOM 1595 O O . ALA A 1 199 ? -2.959 -3.749 3.568 1.00 98.19 199 ALA A O 1
ATOM 1596 N N . ARG A 1 200 ? -3.045 -4.356 1.415 1.00 97.75 200 ARG A N 1
ATOM 1597 C CA . ARG A 1 200 ? -4.513 -4.490 1.369 1.00 97.75 200 ARG A CA 1
ATOM 1598 C C . ARG A 1 200 ? -5.020 -5.624 2.256 1.00 97.75 200 ARG A C 1
ATOM 1600 O O . ARG A 1 200 ? -6.007 -5.439 2.962 1.00 97.75 200 ARG A O 1
ATOM 1607 N N . SER A 1 201 ? -4.337 -6.768 2.259 1.00 98.31 201 SER A N 1
ATOM 1608 C CA . SER A 1 201 ? -4.672 -7.883 3.152 1.00 98.31 201 SER A CA 1
ATOM 1609 C C . SER A 1 201 ? -4.505 -7.493 4.621 1.00 98.31 201 SER A C 1
ATOM 1611 O O . SER A 1 201 ? -5.367 -7.800 5.441 1.00 98.31 201 SER A O 1
ATOM 1613 N N . GLN A 1 202 ? -3.425 -6.784 4.957 1.00 98.00 202 GLN A N 1
ATOM 1614 C CA . GLN A 1 202 ? -3.203 -6.269 6.306 1.00 98.00 202 GLN A CA 1
ATOM 1615 C C . GLN A 1 202 ? -4.309 -5.285 6.710 1.00 98.00 202 GLN A C 1
ATOM 1617 O O . GLN A 1 202 ? -4.839 -5.375 7.814 1.00 98.00 202 GLN A O 1
ATOM 1622 N N . LEU A 1 203 ? -4.702 -4.384 5.805 1.00 98.19 203 LEU A N 1
ATOM 1623 C CA . LEU A 1 203 ? -5.780 -3.425 6.039 1.00 98.19 203 LEU A CA 1
ATOM 1624 C C . LEU A 1 203 ? -7.124 -4.118 6.310 1.00 98.19 203 LEU A C 1
ATOM 1626 O O . LEU A 1 203 ? -7.847 -3.706 7.212 1.00 98.19 203 LEU A O 1
ATOM 1630 N N . GLN A 1 204 ? -7.448 -5.183 5.570 1.00 97.88 204 GLN A N 1
ATOM 1631 C CA . GLN A 1 204 ? -8.653 -5.988 5.808 1.00 97.88 204 GLN A CA 1
ATOM 1632 C C . GLN A 1 204 ? -8.629 -6.678 7.179 1.00 97.88 204 GLN A C 1
ATOM 1634 O O . GLN A 1 204 ? -9.646 -6.689 7.877 1.00 97.88 204 GLN A O 1
ATOM 1639 N N . GLY A 1 205 ? -7.471 -7.209 7.586 1.00 98.31 205 GLY A N 1
ATOM 1640 C CA . GLY A 1 205 ? -7.281 -7.780 8.920 1.00 98.31 205 GLY A CA 1
ATOM 1641 C C . GLY A 1 205 ? -7.535 -6.749 10.020 1.00 98.31 205 GLY A C 1
ATOM 1642 O O . GLY A 1 205 ? -8.379 -6.968 10.885 1.00 98.31 205 GLY A O 1
ATOM 1643 N N . LEU A 1 206 ? -6.896 -5.580 9.920 1.00 98.31 206 LEU A N 1
ATOM 1644 C CA . LEU A 1 206 ? -7.073 -4.482 10.876 1.00 98.31 206 LEU A CA 1
ATOM 1645 C C . LEU A 1 206 ? -8.511 -3.943 10.901 1.00 98.31 206 LEU A C 1
ATOM 1647 O O . LEU A 1 206 ? -9.020 -3.585 11.959 1.00 98.31 206 LEU A O 1
ATOM 1651 N N . ALA A 1 207 ? -9.192 -3.884 9.753 1.00 96.62 207 ALA A N 1
ATOM 1652 C CA . ALA A 1 207 ? -10.593 -3.472 9.689 1.00 96.62 207 ALA A CA 1
ATOM 1653 C C . ALA A 1 207 ? -11.514 -4.470 10.411 1.00 96.62 207 ALA A C 1
ATOM 1655 O O . ALA A 1 207 ? -12.437 -4.057 11.114 1.00 96.62 207 ALA A O 1
ATOM 1656 N N . THR A 1 208 ? -11.233 -5.768 10.276 1.00 98.12 208 THR A N 1
ATOM 1657 C CA . THR A 1 208 ? -11.963 -6.836 10.973 1.00 98.12 208 THR A CA 1
ATOM 1658 C C . THR A 1 208 ? -11.724 -6.767 12.479 1.00 98.12 208 THR A C 1
ATOM 1660 O O . THR A 1 208 ? -12.679 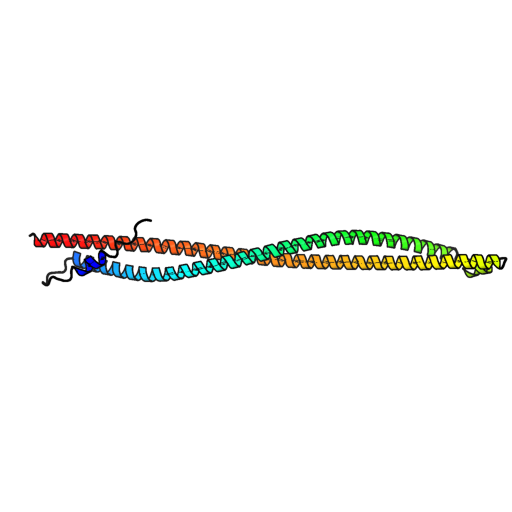-6.779 13.251 1.00 98.12 208 THR A O 1
ATOM 1663 N N . GLU A 1 209 ? -10.466 -6.625 12.899 1.00 97.38 209 GLU A N 1
ATOM 1664 C CA . GLU A 1 209 ? -10.087 -6.460 14.306 1.00 97.38 209 GLU A CA 1
ATOM 1665 C C . GLU A 1 209 ? -10.762 -5.230 14.923 1.00 97.38 209 GLU A C 1
ATOM 1667 O O . GLU A 1 209 ? -11.414 -5.321 15.962 1.00 97.38 209 GLU A O 1
ATOM 1672 N N . ARG A 1 210 ? -10.703 -4.082 14.237 1.00 97.38 210 ARG A N 1
ATOM 1673 C CA . ARG A 1 210 ? -11.394 -2.862 14.661 1.00 97.38 210 ARG A CA 1
ATOM 1674 C C . ARG A 1 210 ? -12.891 -3.105 14.847 1.00 97.38 210 ARG A C 1
ATOM 1676 O O . ARG A 1 210 ? -13.451 -2.642 15.838 1.00 97.38 210 ARG A O 1
ATOM 1683 N N . GLN A 1 211 ? -13.545 -3.787 13.905 1.00 96.50 211 GLN A N 1
ATOM 1684 C CA . GLN A 1 211 ? -14.978 -4.066 14.001 1.00 96.50 211 GLN A CA 1
ATOM 1685 C C . GLN A 1 211 ? -15.294 -4.920 15.234 1.00 96.50 211 GLN A C 1
ATOM 1687 O O . GLN A 1 211 ? -16.186 -4.567 16.002 1.00 96.50 211 GLN A O 1
ATOM 1692 N N . GLN A 1 212 ? -14.508 -5.970 15.484 1.00 96.50 212 GLN A N 1
ATOM 1693 C CA . GLN A 1 212 ? -14.652 -6.809 16.676 1.00 96.50 212 GLN A CA 1
ATOM 1694 C C . GLN A 1 212 ? -14.479 -6.004 17.968 1.00 96.50 212 GLN A C 1
ATOM 1696 O O . GLN A 1 212 ? -15.290 -6.130 18.884 1.00 96.50 212 GLN A O 1
ATOM 1701 N N . LEU A 1 213 ? -13.467 -5.134 18.038 1.00 95.44 213 LEU A N 1
ATOM 1702 C CA . LEU A 1 213 ? -13.241 -4.270 19.199 1.00 95.44 213 LEU A CA 1
ATOM 1703 C C . LEU A 1 213 ? -14.411 -3.305 19.437 1.00 95.44 213 LEU A C 1
ATOM 1705 O O . LEU A 1 213 ? -14.838 -3.129 20.579 1.00 95.44 213 LEU A O 1
ATOM 1709 N N . VAL A 1 214 ? -14.966 -2.710 18.374 1.00 93.81 214 VAL A N 1
ATOM 1710 C CA . VAL A 1 214 ? -16.161 -1.852 18.463 1.00 93.81 214 VAL A CA 1
ATOM 1711 C C . VAL A 1 214 ? -17.368 -2.644 18.962 1.00 93.81 214 VAL A C 1
ATOM 1713 O O . VAL A 1 214 ? -18.095 -2.165 19.835 1.00 93.81 214 VAL A O 1
ATOM 1716 N N . ASP A 1 215 ? -17.576 -3.856 18.450 1.00 94.38 215 ASP A N 1
ATOM 1717 C CA . ASP A 1 215 ? -18.704 -4.699 18.840 1.00 94.38 215 ASP A CA 1
ATOM 1718 C C . ASP A 1 215 ? -18.612 -5.091 20.318 1.00 94.38 215 ASP A C 1
ATOM 1720 O O . ASP A 1 215 ? -19.579 -4.887 21.061 1.00 94.38 215 ASP A O 1
ATOM 1724 N N . VAL A 1 216 ? -17.435 -5.540 20.770 1.00 92.81 216 VAL A N 1
ATOM 1725 C CA . VAL A 1 216 ? -17.159 -5.869 22.178 1.00 92.81 216 VAL A CA 1
ATOM 1726 C C . VAL A 1 216 ? -17.360 -4.647 23.074 1.00 92.81 216 VAL A C 1
ATOM 1728 O O . VAL A 1 216 ? -18.070 -4.738 24.079 1.00 92.81 216 VAL A O 1
ATOM 1731 N N . ALA A 1 217 ? -16.813 -3.486 22.698 1.00 89.75 217 ALA A N 1
ATOM 1732 C CA . ALA A 1 217 ? -16.991 -2.249 23.455 1.00 89.75 217 ALA A CA 1
ATOM 1733 C C . ALA A 1 217 ? -18.476 -1.850 23.549 1.00 89.75 217 ALA A C 1
ATOM 1735 O O . ALA A 1 217 ? -18.964 -1.478 24.618 1.00 89.75 217 ALA A O 1
ATOM 1736 N N . SER A 1 218 ? -19.234 -1.985 22.455 1.00 88.25 218 SER A N 1
ATOM 1737 C CA . SER A 1 218 ? -20.669 -1.675 22.428 1.00 88.25 218 SER A CA 1
ATOM 1738 C C . SER A 1 218 ? -21.498 -2.614 23.311 1.00 88.25 218 SER A C 1
ATOM 1740 O O . SER A 1 218 ? -22.481 -2.184 23.923 1.00 88.25 218 SER A O 1
ATOM 1742 N N . GLN A 1 219 ? -21.136 -3.899 23.361 1.00 89.56 219 GLN A N 1
ATOM 1743 C CA . GLN A 1 219 ? -21.810 -4.901 24.181 1.00 89.56 219 GLN A CA 1
ATOM 1744 C C . GLN A 1 219 ? -21.517 -4.665 25.658 1.00 89.56 219 GLN A C 1
ATOM 1746 O O . GLN A 1 219 ? -22.458 -4.582 26.445 1.00 89.56 219 GLN A O 1
ATOM 1751 N N . GLN A 1 220 ? -20.248 -4.457 26.020 1.00 86.50 220 GLN A N 1
ATOM 1752 C CA . GLN A 1 220 ? -19.868 -4.130 27.394 1.00 86.50 220 GLN A CA 1
ATOM 1753 C C . GLN A 1 220 ? -20.556 -2.858 27.880 1.00 86.50 220 GLN A C 1
ATOM 1755 O O . GLN A 1 220 ? -21.147 -2.868 28.957 1.00 86.50 220 GLN A O 1
ATOM 1760 N N . ARG A 1 221 ? -20.573 -1.785 27.077 1.00 81.31 221 ARG A N 1
ATOM 1761 C CA . ARG A 1 221 ? -21.240 -0.535 27.470 1.00 81.31 221 ARG A CA 1
ATOM 1762 C C . ARG A 1 221 ? -22.736 -0.733 27.726 1.00 81.31 221 ARG A C 1
ATOM 1764 O O . ARG A 1 221 ? -23.269 -0.167 28.676 1.00 81.31 221 ARG A O 1
ATOM 1771 N N . ARG A 1 222 ? -23.412 -1.546 26.904 1.00 84.88 222 ARG A N 1
ATOM 1772 C CA . ARG A 1 222 ? -24.836 -1.881 27.084 1.00 84.88 222 ARG A CA 1
ATOM 1773 C C . ARG A 1 222 ? -25.082 -2.730 28.329 1.00 84.88 222 ARG A C 1
ATOM 1775 O O . ARG A 1 222 ? -25.982 -2.402 29.092 1.00 84.88 222 ARG A O 1
ATOM 1782 N N . GLN A 1 223 ? -24.284 -3.775 28.545 1.00 84.75 223 GLN A N 1
ATOM 1783 C CA . GLN A 1 223 ? -24.412 -4.652 29.714 1.00 84.75 223 GLN A CA 1
ATOM 1784 C C . GLN A 1 223 ? -24.177 -3.886 31.015 1.00 84.75 223 GLN A C 1
ATOM 1786 O O . GLN A 1 223 ? -25.012 -3.929 31.910 1.00 84.75 223 GLN A O 1
ATOM 1791 N N . VAL A 1 224 ? -23.093 -3.110 31.085 1.00 77.50 224 VAL A N 1
ATOM 1792 C CA . VAL A 1 224 ? -22.754 -2.313 32.270 1.00 77.50 224 VAL A CA 1
ATOM 1793 C C . VAL A 1 224 ? -23.837 -1.272 32.565 1.00 77.50 224 VAL A C 1
ATOM 1795 O O . VAL A 1 224 ? -24.222 -1.113 33.719 1.00 77.50 224 VAL A O 1
ATOM 1798 N N . ALA A 1 225 ? -24.362 -0.580 31.547 1.00 77.69 225 ALA A N 1
ATOM 1799 C CA . ALA A 1 225 ? -25.439 0.391 31.741 1.00 77.69 225 ALA A CA 1
ATOM 1800 C C . ALA A 1 225 ? -26.744 -0.262 32.235 1.00 77.69 225 ALA A C 1
ATOM 1802 O O . ALA A 1 225 ? -27.402 0.292 33.113 1.00 77.69 225 ALA A O 1
ATOM 1803 N N . ALA A 1 226 ? -27.099 -1.436 31.702 1.00 85.81 226 ALA A N 1
ATOM 1804 C CA . ALA A 1 226 ? -28.296 -2.169 32.108 1.00 85.81 226 ALA A CA 1
ATOM 1805 C C . ALA A 1 226 ? -28.185 -2.723 33.538 1.00 85.81 226 ALA A C 1
ATOM 1807 O O . ALA A 1 226 ? -29.116 -2.556 34.323 1.00 85.81 226 ALA A O 1
ATOM 1808 N N . GLU A 1 227 ? -27.045 -3.326 33.896 1.00 78.62 227 GLU A N 1
ATOM 1809 C CA . GLU A 1 227 ? -26.818 -3.863 35.244 1.00 78.62 227 GLU A CA 1
ATOM 1810 C C . GLU A 1 227 ? -26.868 -2.763 36.312 1.00 78.62 227 GLU A C 1
ATOM 1812 O O . GLU A 1 227 ? -27.464 -2.961 37.367 1.00 78.62 227 GLU A O 1
ATOM 1817 N N . VAL A 1 228 ? -26.289 -1.586 36.041 1.00 73.44 228 VAL A N 1
ATOM 1818 C CA . VAL A 1 228 ? -26.354 -0.450 36.978 1.00 73.44 228 VAL A CA 1
ATOM 1819 C C . VAL A 1 228 ? -27.778 0.028 37.178 1.00 73.44 228 VAL A C 1
ATOM 1821 O O . VAL A 1 228 ? -28.201 0.168 38.321 1.00 73.44 228 VAL A O 1
ATOM 1824 N N . ALA A 1 229 ? -28.508 0.263 36.087 1.00 83.12 229 ALA A N 1
ATOM 1825 C CA . ALA A 1 229 ? -29.867 0.781 36.165 1.00 83.12 229 ALA A CA 1
ATOM 1826 C C . ALA A 1 229 ? -30.783 -0.164 36.960 1.00 83.12 229 ALA A C 1
ATOM 1828 O O . ALA A 1 229 ? -31.509 0.288 37.840 1.00 83.12 229 ALA A O 1
ATOM 1829 N N . GLN A 1 230 ? -30.690 -1.476 36.711 1.00 84.94 230 GLN A N 1
ATOM 1830 C CA . GLN A 1 230 ? -31.480 -2.474 37.437 1.00 84.94 230 GLN A CA 1
ATOM 1831 C C . GLN A 1 230 ? -31.162 -2.503 38.934 1.00 84.94 230 GLN A C 1
ATOM 1833 O O . GLN A 1 230 ? -32.079 -2.555 39.748 1.00 84.94 230 GLN A O 1
ATOM 1838 N N . LEU A 1 231 ? -29.879 -2.465 39.308 1.00 76.31 231 LEU A N 1
ATOM 1839 C CA . LEU A 1 231 ? -29.470 -2.511 40.715 1.00 76.31 231 LEU A CA 1
ATOM 1840 C C . LEU A 1 231 ? -29.849 -1.239 41.478 1.00 76.31 231 LEU A C 1
ATOM 1842 O O . LEU A 1 231 ? -30.251 -1.320 42.636 1.00 76.31 231 LEU A O 1
ATOM 1846 N N . GLU A 1 232 ? -29.724 -0.071 40.846 1.00 79.44 232 GLU A N 1
ATOM 1847 C CA . GLU A 1 232 ? -30.128 1.200 41.453 1.00 79.44 232 GLU A CA 1
ATOM 1848 C C . GLU A 1 232 ? -31.643 1.254 41.696 1.00 79.44 232 GLU A C 1
ATOM 1850 O O . GLU A 1 232 ? -32.069 1.710 42.756 1.00 79.44 232 GLU A O 1
ATOM 1855 N N . GLU A 1 233 ? -32.449 0.736 40.766 1.00 87.62 233 GLU A N 1
ATOM 1856 C CA . GLU A 1 233 ? -33.907 0.681 40.912 1.00 87.62 233 GLU A CA 1
ATOM 1857 C C . GLU A 1 233 ? -34.352 -0.300 42.008 1.00 87.62 233 GLU A C 1
ATOM 1859 O O . GLU A 1 233 ? -35.158 0.064 42.865 1.00 87.62 233 GLU A O 1
ATOM 1864 N N . LEU A 1 234 ? -33.768 -1.504 42.049 1.00 82.88 234 LEU A N 1
ATOM 1865 C CA . LEU A 1 234 ? -34.057 -2.508 43.083 1.00 82.88 234 LEU A CA 1
ATOM 1866 C C . LEU A 1 234 ? -33.719 -1.994 44.489 1.00 82.88 234 LEU A C 1
ATOM 1868 O O . LEU A 1 234 ? -34.539 -2.099 45.398 1.00 82.88 234 LEU A O 1
ATOM 1872 N N . SER A 1 235 ? -32.539 -1.384 44.654 1.00 79.00 235 SER A N 1
ATOM 1873 C CA . SER A 1 235 ? -32.113 -0.808 45.936 1.00 79.00 235 SER A CA 1
ATOM 1874 C C . SER A 1 235 ? -33.041 0.319 46.387 1.00 79.00 235 SER A C 1
ATOM 1876 O O . SER A 1 235 ? -33.420 0.369 47.554 1.00 79.00 235 SER A O 1
ATOM 1878 N N . ALA A 1 236 ? -33.447 1.210 45.475 1.00 85.81 236 ALA A N 1
ATOM 1879 C CA . ALA A 1 236 ? -34.350 2.311 45.806 1.00 85.81 236 ALA A CA 1
ATOM 1880 C C . ALA A 1 236 ? -35.742 1.815 46.234 1.00 85.81 236 ALA A C 1
ATOM 1882 O O . ALA A 1 236 ? -36.352 2.378 47.145 1.00 85.81 236 ALA A O 1
ATOM 1883 N N . GLN A 1 237 ? -36.247 0.757 45.594 1.00 86.94 237 GLN A N 1
ATOM 1884 C CA . GLN A 1 237 ? -37.561 0.198 45.897 1.00 86.94 237 GLN A CA 1
ATOM 1885 C C . GLN A 1 237 ? -37.587 -0.531 47.250 1.00 86.94 237 GLN A C 1
ATOM 1887 O O . GLN A 1 237 ? -38.543 -0.375 48.012 1.00 86.94 237 GLN A O 1
ATOM 1892 N N . GLU A 1 238 ? -36.537 -1.285 47.577 1.00 80.69 238 GLU A N 1
ATOM 1893 C CA . GLU A 1 238 ? -36.409 -1.962 48.874 1.00 80.69 238 GLU A CA 1
ATOM 1894 C C . GLU A 1 238 ? -36.225 -0.971 50.033 1.00 80.69 238 GLU A C 1
ATOM 1896 O O . GLU A 1 238 ? -36.875 -1.113 51.070 1.00 80.69 238 GLU A O 1
ATOM 1901 N N . GLU A 1 239 ? -35.424 0.083 49.843 1.00 81.38 239 GLU A N 1
ATOM 1902 C CA . GLU A 1 239 ? -35.263 1.156 50.834 1.00 81.38 239 GLU A CA 1
ATOM 1903 C C . GLU A 1 239 ? -36.599 1.862 51.127 1.00 81.38 239 GLU A C 1
ATOM 1905 O O . GLU A 1 239 ? -36.968 2.030 52.291 1.00 81.38 239 GLU A O 1
ATOM 1910 N N . ALA A 1 240 ? -37.372 2.202 50.088 1.00 88.19 240 ALA A N 1
ATOM 1911 C CA . ALA A 1 240 ? -38.686 2.827 50.248 1.00 88.19 240 ALA A CA 1
ATOM 1912 C C . ALA A 1 240 ? -39.693 1.913 50.975 1.00 88.19 240 ALA A C 1
ATOM 1914 O O . ALA A 1 240 ? -40.463 2.370 51.827 1.00 88.19 240 ALA A O 1
ATOM 1915 N N . ASN A 1 241 ? -39.678 0.609 50.675 1.00 85.62 241 ASN A N 1
ATOM 1916 C CA . ASN A 1 241 ? -40.522 -0.369 51.361 1.00 85.62 241 ASN A CA 1
ATOM 1917 C C . ASN A 1 241 ? -40.168 -0.462 52.851 1.00 85.62 241 ASN A C 1
ATOM 1919 O O . ASN A 1 241 ? -41.070 -0.430 53.695 1.00 85.62 241 ASN A O 1
ATOM 1923 N N . LEU A 1 242 ? -38.876 -0.522 53.183 1.00 80.69 242 LEU A N 1
ATOM 1924 C CA . LEU A 1 242 ? -38.412 -0.567 54.567 1.00 80.69 242 LEU A CA 1
ATOM 1925 C C . LEU A 1 242 ? -38.822 0.694 55.345 1.00 80.69 242 LEU A C 1
ATOM 1927 O O . LEU A 1 242 ? -39.342 0.578 56.457 1.00 80.69 242 LEU A O 1
ATOM 1931 N N . GLU A 1 243 ? -38.660 1.883 54.756 1.00 85.06 243 GLU A N 1
ATOM 1932 C CA . GLU A 1 243 ? -39.112 3.145 55.361 1.00 85.06 243 GLU A CA 1
ATOM 1933 C C . GLU A 1 243 ? -40.616 3.118 55.667 1.00 85.06 243 GLU A C 1
ATOM 1935 O O . GLU A 1 243 ? -41.035 3.495 56.766 1.00 85.06 243 GLU A O 1
ATOM 1940 N N . SER A 1 244 ? -41.429 2.602 54.740 1.00 88.31 244 SER A N 1
ATOM 1941 C CA . SER A 1 244 ? -42.878 2.502 54.938 1.00 88.31 244 SER A CA 1
ATOM 1942 C C . SER A 1 244 ? -43.263 1.575 56.100 1.00 88.31 244 SER A C 1
ATOM 1944 O O . SER A 1 244 ? -44.147 1.910 56.891 1.00 88.31 244 SER A O 1
ATOM 1946 N N . LEU A 1 245 ? -42.574 0.437 56.254 1.00 83.69 245 LEU A N 1
ATOM 1947 C CA . LEU A 1 245 ? -42.820 -0.522 57.333 1.00 83.69 245 LEU A CA 1
ATOM 1948 C C . LEU A 1 245 ? -42.417 0.044 58.698 1.00 83.69 245 LEU A C 1
ATOM 1950 O O . LEU A 1 245 ? -43.134 -0.145 59.683 1.00 83.69 245 LEU A O 1
ATOM 1954 N N . ILE A 1 246 ? -41.296 0.768 58.760 1.00 80.62 246 ILE A N 1
ATOM 1955 C CA . ILE A 1 246 ? -40.844 1.441 59.983 1.00 80.62 246 ILE A CA 1
ATOM 1956 C C . ILE A 1 246 ? -41.863 2.502 60.409 1.00 80.62 246 ILE A C 1
ATOM 1958 O O . ILE A 1 246 ? -42.244 2.536 61.580 1.00 80.62 246 ILE A O 1
ATOM 1962 N N . ALA A 1 247 ? -42.352 3.319 59.471 1.00 86.69 247 ALA A N 1
ATOM 1963 C CA . ALA A 1 247 ? -43.368 4.331 59.752 1.00 86.69 247 ALA A CA 1
ATOM 1964 C C . ALA A 1 247 ? -44.681 3.710 60.263 1.00 86.69 247 ALA A C 1
ATOM 1966 O O . ALA A 1 247 ? -45.245 4.182 61.249 1.00 86.69 247 ALA A O 1
ATOM 1967 N N . GLN A 1 248 ? -45.139 2.609 59.651 1.00 83.12 248 GLN A N 1
ATOM 1968 C CA . GLN A 1 248 ? -46.315 1.868 60.127 1.00 83.12 248 GLN A CA 1
ATOM 1969 C C . GLN A 1 248 ? -46.128 1.359 61.559 1.00 83.12 248 GLN A C 1
ATOM 1971 O O . GLN A 1 248 ? -47.022 1.509 62.390 1.00 83.12 248 GLN A O 1
ATOM 1976 N N . ARG A 1 249 ? -44.954 0.803 61.878 1.00 81.06 249 ARG A N 1
A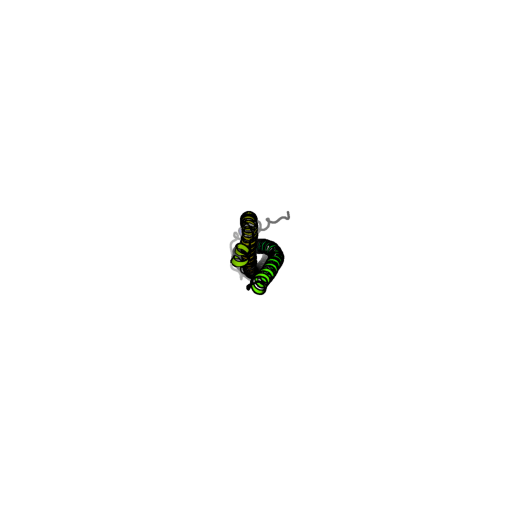TOM 1977 C CA . ARG A 1 249 ? -44.683 0.295 63.226 1.00 81.06 249 ARG A CA 1
ATOM 1978 C C . ARG A 1 249 ? -44.618 1.406 64.267 1.00 81.06 249 ARG A C 1
ATOM 1980 O O . ARG A 1 249 ? -45.068 1.205 65.391 1.00 81.06 249 ARG A O 1
ATOM 1987 N N . GLN A 1 250 ? -44.066 2.562 63.911 1.00 81.19 250 GLN A N 1
ATOM 1988 C CA . GLN A 1 250 ? -44.052 3.732 64.790 1.00 81.19 250 GLN A CA 1
ATOM 1989 C C . GLN A 1 250 ? -45.476 4.197 65.106 1.00 81.19 250 GLN A C 1
ATOM 1991 O O . GLN A 1 250 ? -45.797 4.384 66.277 1.00 81.19 250 GLN A O 1
ATOM 1996 N N . ALA A 1 251 ? -46.347 4.267 64.096 1.00 84.38 251 ALA A N 1
ATOM 1997 C CA . ALA A 1 251 ? -47.750 4.621 64.286 1.00 84.38 251 ALA A CA 1
ATOM 1998 C C . ALA A 1 251 ? -48.509 3.611 65.175 1.00 84.38 251 ALA A C 1
ATOM 2000 O O . ALA A 1 251 ? -49.272 4.026 66.046 1.00 84.38 251 ALA A O 1
ATOM 2001 N N . GLU A 1 252 ? -48.279 2.299 65.013 1.00 79.38 252 GLU A N 1
ATOM 2002 C CA . GLU A 1 252 ? -48.855 1.273 65.906 1.00 79.38 252 GLU A CA 1
ATOM 2003 C C . GLU A 1 252 ? -48.417 1.469 67.363 1.00 79.38 252 GLU A C 1
ATOM 2005 O O . GLU A 1 252 ? -49.247 1.437 68.267 1.00 79.38 252 GLU A O 1
ATOM 2010 N N . LEU A 1 253 ? -47.123 1.704 67.598 1.00 75.81 253 LEU A N 1
ATOM 2011 C CA . LEU A 1 253 ? -46.579 1.899 68.944 1.00 75.81 253 LEU A CA 1
ATOM 2012 C C . LEU A 1 253 ? -47.104 3.178 69.608 1.00 75.81 253 LEU A C 1
ATOM 2014 O O . LEU A 1 253 ? -47.279 3.215 70.823 1.00 75.81 253 LEU A O 1
ATOM 2018 N N . GLU A 1 254 ? -47.330 4.239 68.837 1.00 79.25 254 GLU A N 1
ATOM 2019 C CA . GLU A 1 254 ? -47.934 5.476 69.335 1.00 79.25 254 GLU A CA 1
ATOM 2020 C C . GLU A 1 254 ? -49.410 5.278 69.694 1.00 79.25 254 GLU A C 1
ATOM 2022 O O . GLU A 1 254 ? -49.839 5.734 70.753 1.00 79.25 254 GLU A O 1
ATOM 2027 N N . ALA A 1 255 ? -50.162 4.535 68.877 1.00 78.38 255 ALA A N 1
ATOM 2028 C CA . ALA A 1 255 ? -51.545 4.172 69.176 1.00 78.38 255 ALA A CA 1
ATOM 2029 C C . ALA A 1 255 ? -51.654 3.267 70.418 1.00 78.38 255 ALA A C 1
ATOM 2031 O O . ALA A 1 255 ? -52.519 3.494 71.258 1.00 78.38 255 ALA A O 1
ATOM 2032 N N . GLU A 1 256 ? -50.748 2.294 70.576 1.00 74.69 256 GLU A N 1
ATOM 2033 C CA . GLU A 1 256 ? -50.658 1.430 71.765 1.00 74.69 256 GLU A CA 1
ATOM 2034 C C . GLU A 1 256 ? -50.313 2.211 73.044 1.00 74.69 256 GLU A C 1
ATOM 2036 O O . GLU A 1 256 ? -50.728 1.817 74.127 1.00 74.69 256 GLU A O 1
ATOM 2041 N N . ARG A 1 257 ? -49.550 3.308 72.943 1.00 68.69 257 ARG A N 1
ATOM 2042 C CA . ARG A 1 257 ? -49.193 4.173 74.087 1.00 68.69 257 ARG A CA 1
ATOM 2043 C C . ARG A 1 257 ? -50.276 5.187 74.448 1.00 68.69 257 ARG A C 1
ATOM 2045 O O . ARG A 1 257 ? -50.251 5.717 75.556 1.00 68.69 257 ARG A O 1
ATOM 2052 N N . ALA A 1 258 ? -51.148 5.515 73.499 1.00 70.88 258 ALA A N 1
ATOM 2053 C CA . ALA A 1 258 ? -52.251 6.453 73.680 1.00 70.88 258 ALA A CA 1
ATOM 2054 C C . ALA A 1 258 ? -53.543 5.780 74.188 1.00 70.88 258 ALA A C 1
ATOM 2056 O O . ALA A 1 258 ? -54.468 6.493 74.582 1.00 70.88 258 ALA A O 1
ATOM 2057 N N . ALA A 1 259 ? -53.603 4.445 74.156 1.00 57.31 259 ALA A N 1
ATOM 2058 C CA . ALA A 1 259 ? -54.680 3.610 74.693 1.00 57.31 259 ALA A CA 1
ATOM 2059 C C . ALA A 1 259 ? -54.421 3.216 76.156 1.00 57.31 259 ALA A C 1
ATOM 2061 O O . ALA A 1 259 ? -55.417 3.125 76.910 1.00 57.31 259 ALA A O 1
#